Protein AF-A0A7Y4MP90-F1 (afdb_monomer_lite)

Organism: Myxococcus xanthus (NCBI:txid34)

pLDDT: mean 92.26, std 8.95, range [43.69, 98.56]

Structure (mmCIF, N/CA/C/O backbone):
data_AF-A0A7Y4MP90-F1
#
_entry.id   AF-A0A7Y4MP90-F1
#
loop_
_atom_site.group_PDB
_atom_site.id
_atom_site.type_symbol
_atom_site.label_atom_id
_atom_site.label_alt_id
_atom_site.label_comp_id
_atom_site.label_asym_id
_atom_site.label_entity_id
_atom_site.label_seq_id
_atom_site.pdbx_PDB_ins_code
_atom_site.Cartn_x
_atom_site.Cartn_y
_atom_site.Cartn_z
_atom_site.occupancy
_atom_site.B_iso_or_equiv
_atom_site.auth_seq_id
_atom_site.auth_comp_id
_atom_site.auth_asym_id
_atom_site.auth_atom_id
_atom_site.pdbx_PDB_model_num
ATOM 1 N N . MET A 1 1 ? -80.028 -2.994 123.757 1.00 50.03 1 MET A N 1
ATOM 2 C CA . MET A 1 1 ? -79.458 -3.407 122.455 1.00 50.03 1 MET A CA 1
ATOM 3 C C . MET A 1 1 ? -78.868 -4.794 122.628 1.00 50.03 1 MET A C 1
ATOM 5 O O . MET A 1 1 ? -78.178 -4.996 123.620 1.00 50.03 1 MET A O 1
ATOM 9 N N . SER A 1 2 ? -79.226 -5.764 121.780 1.00 57.69 2 SER A N 1
ATOM 10 C CA . SER A 1 2 ? -78.778 -7.148 121.974 1.00 57.69 2 SER A CA 1
ATOM 11 C C . SER A 1 2 ? -77.271 -7.269 121.685 1.00 57.69 2 SER A C 1
ATOM 13 O O . SER A 1 2 ? -76.811 -6.740 120.673 1.00 57.69 2 SER A O 1
ATOM 15 N N . PRO A 1 3 ? -76.495 -7.957 122.544 1.00 72.94 3 PRO A N 1
ATOM 16 C CA . PRO A 1 3 ? -75.045 -8.094 122.380 1.00 72.94 3 PRO A CA 1
ATOM 17 C C . PRO A 1 3 ? -74.636 -8.676 121.014 1.00 72.94 3 PRO A C 1
ATOM 19 O O . PRO A 1 3 ? -73.605 -8.301 120.464 1.00 72.94 3 PRO A O 1
ATOM 22 N N . ALA A 1 4 ? -75.480 -9.538 120.434 1.00 75.31 4 ALA A N 1
ATOM 23 C CA . ALA A 1 4 ? -75.268 -10.133 119.116 1.00 75.31 4 ALA A CA 1
ATOM 24 C C . ALA A 1 4 ? -75.303 -9.107 117.968 1.00 75.31 4 ALA A C 1
ATOM 26 O O . ALA A 1 4 ? -74.528 -9.222 117.023 1.00 75.31 4 ALA A O 1
ATOM 27 N N . LEU A 1 5 ? -76.167 -8.088 118.053 1.00 79.19 5 LEU A N 1
ATOM 28 C CA . LEU A 1 5 ? -76.294 -7.073 117.003 1.00 79.19 5 LEU A CA 1
ATOM 29 C C . LEU A 1 5 ? -75.078 -6.141 116.988 1.00 79.19 5 LEU A C 1
ATOM 31 O O . LEU A 1 5 ? -74.585 -5.777 115.924 1.00 79.19 5 LEU A O 1
ATOM 35 N N . THR A 1 6 ? -74.577 -5.786 118.173 1.00 81.62 6 THR A N 1
ATOM 36 C CA . THR A 1 6 ? -73.382 -4.952 118.331 1.00 81.62 6 THR A CA 1
ATOM 37 C C . THR A 1 6 ? -72.132 -5.684 117.846 1.00 81.62 6 THR A C 1
ATOM 39 O O . THR A 1 6 ? -71.312 -5.077 117.165 1.00 81.62 6 THR A O 1
ATOM 42 N N . ASN A 1 7 ? -72.010 -6.989 118.130 1.00 82.56 7 ASN A N 1
ATOM 43 C CA . ASN A 1 7 ? -70.890 -7.802 117.652 1.00 82.56 7 ASN A CA 1
ATOM 44 C C . ASN A 1 7 ? -70.920 -7.974 116.124 1.00 82.56 7 ASN A C 1
ATOM 46 O O . ASN A 1 7 ? -69.897 -7.813 115.470 1.00 82.56 7 ASN A O 1
ATOM 50 N N . PHE A 1 8 ? -72.104 -8.192 115.541 1.00 84.88 8 PHE A N 1
ATOM 51 C CA . PHE A 1 8 ? -72.273 -8.291 114.089 1.00 84.88 8 PHE A CA 1
ATOM 52 C C . PHE A 1 8 ? -71.972 -6.968 113.365 1.00 84.88 8 PHE A C 1
ATOM 54 O O . PHE A 1 8 ? -71.275 -6.959 112.355 1.00 84.88 8 PHE A O 1
ATOM 61 N N . LEU A 1 9 ? -72.451 -5.831 113.891 1.00 85.06 9 LEU A N 1
ATOM 62 C CA . LEU A 1 9 ? -72.118 -4.499 113.363 1.00 85.06 9 LEU A CA 1
ATOM 63 C C . LEU A 1 9 ? -70.616 -4.207 113.460 1.00 85.06 9 LEU A C 1
ATOM 65 O O . LEU A 1 9 ? -70.052 -3.614 112.542 1.00 85.06 9 LEU A O 1
ATOM 69 N N . PHE A 1 10 ? -69.966 -4.644 114.542 1.00 86.50 10 PHE A N 1
ATOM 70 C CA . PHE A 1 10 ? -68.523 -4.505 114.720 1.00 86.50 10 PHE A CA 1
ATOM 71 C C . PHE A 1 10 ? -67.736 -5.392 113.742 1.00 86.50 10 PHE A C 1
ATOM 73 O O . PHE A 1 10 ? -66.814 -4.902 113.097 1.00 86.50 10 PHE A O 1
ATOM 80 N N . GLU A 1 11 ? -68.127 -6.655 113.548 1.00 86.44 11 GLU A N 1
ATOM 81 C CA . GLU A 1 11 ? -67.532 -7.565 112.555 1.00 86.44 11 GLU A CA 1
ATOM 82 C C . GLU A 1 11 ? -67.739 -7.072 111.116 1.00 86.44 11 GLU A C 1
ATOM 84 O O . GLU A 1 11 ? -66.799 -7.100 110.323 1.00 86.44 11 GLU A O 1
ATOM 89 N N . ALA A 1 12 ? -68.922 -6.546 110.781 1.00 87.88 12 ALA A N 1
ATOM 90 C CA . ALA A 1 12 ? -69.209 -5.972 109.467 1.00 87.88 12 ALA A CA 1
ATOM 91 C C . ALA A 1 12 ? -68.394 -4.696 109.202 1.00 87.88 12 ALA A C 1
ATOM 93 O O . ALA A 1 12 ? -67.848 -4.527 108.110 1.00 87.88 12 ALA A O 1
ATOM 94 N N . ALA A 1 13 ? -68.266 -3.815 110.200 1.00 87.94 13 ALA A N 1
ATOM 95 C CA . ALA A 1 13 ? -67.407 -2.637 110.113 1.00 87.94 13 ALA A CA 1
ATOM 96 C C . ALA A 1 13 ? -65.928 -3.032 109.969 1.00 87.94 13 ALA A C 1
ATOM 98 O O . ALA A 1 13 ? -65.225 -2.472 109.130 1.00 87.94 13 ALA A O 1
ATOM 99 N N . ASN A 1 14 ? -65.465 -4.032 110.723 1.00 88.00 14 ASN A N 1
ATOM 100 C CA . ASN A 1 14 ? -64.095 -4.533 110.643 1.00 88.00 14 ASN A CA 1
ATOM 101 C C . ASN A 1 14 ? -63.814 -5.195 109.282 1.00 88.00 14 ASN A C 1
ATOM 103 O O . ASN A 1 14 ? -62.768 -4.962 108.683 1.00 88.00 14 ASN A O 1
ATOM 107 N N . PHE A 1 15 ? -64.779 -5.940 108.735 1.00 91.94 15 PHE A N 1
ATOM 108 C CA . PHE A 1 15 ? -64.708 -6.489 107.382 1.00 91.94 15 PHE A CA 1
ATOM 109 C C . PHE A 1 15 ? -64.691 -5.392 106.312 1.00 91.94 15 PHE A C 1
ATOM 111 O O . PHE A 1 15 ? -63.916 -5.486 105.367 1.00 91.94 15 PHE A O 1
ATOM 118 N N . LEU A 1 16 ? -65.484 -4.326 106.462 1.00 90.56 16 LEU A N 1
ATOM 119 C CA . LEU A 1 16 ? -65.467 -3.168 105.560 1.00 90.56 16 LEU A CA 1
ATOM 120 C C . LEU A 1 16 ? -64.125 -2.435 105.590 1.00 90.56 16 LEU A C 1
ATOM 122 O O . LEU A 1 16 ? -63.599 -2.089 104.534 1.00 90.56 16 LEU A O 1
ATOM 126 N N . VAL A 1 17 ? -63.549 -2.230 106.777 1.00 89.44 17 VAL A N 1
ATOM 127 C CA . VAL A 1 17 ? -62.208 -1.649 106.928 1.00 89.44 17 VAL A CA 1
ATOM 128 C C . VAL A 1 17 ? -61.164 -2.566 106.295 1.00 89.44 17 VAL A C 1
ATOM 130 O O . VAL A 1 17 ? -60.344 -2.092 105.512 1.00 89.44 17 VAL A O 1
ATOM 133 N N . LEU A 1 18 ? -61.227 -3.876 106.551 1.00 89.62 18 LEU A N 1
ATOM 134 C CA . LEU A 1 18 ? -60.330 -4.856 105.943 1.00 89.62 18 LEU A CA 1
ATOM 135 C C . LEU A 1 18 ? -60.463 -4.858 104.415 1.00 89.62 18 LEU A C 1
ATOM 137 O O . LEU A 1 18 ? -59.454 -4.799 103.730 1.00 89.62 18 LEU A O 1
ATOM 141 N N . ALA A 1 19 ? -61.680 -4.859 103.869 1.00 87.88 19 ALA A N 1
ATOM 142 C CA . ALA A 1 19 ? -61.945 -4.828 102.433 1.00 87.88 19 ALA A CA 1
ATOM 143 C C . ALA A 1 19 ? -61.501 -3.508 101.786 1.00 87.88 19 ALA A C 1
ATOM 145 O O . ALA A 1 19 ? -60.977 -3.522 100.675 1.00 87.88 19 ALA A O 1
ATOM 146 N N . ALA A 1 20 ? -61.651 -2.376 102.476 1.00 88.50 20 ALA A N 1
ATOM 147 C CA . ALA A 1 20 ? -61.155 -1.083 102.015 1.00 88.50 20 ALA A CA 1
ATOM 148 C C . ALA A 1 20 ? -59.619 -1.039 102.005 1.00 88.50 20 ALA A C 1
ATOM 150 O O . ALA A 1 20 ? -59.028 -0.602 101.017 1.00 88.50 20 ALA A O 1
ATOM 151 N N . VAL A 1 21 ? -58.969 -1.546 103.060 1.00 90.25 21 VAL A N 1
ATOM 152 C CA . VAL A 1 21 ? -57.505 -1.675 103.136 1.00 90.25 21 VAL A CA 1
ATOM 153 C C . VAL A 1 21 ? -57.001 -2.648 102.074 1.00 90.25 21 VAL A C 1
ATOM 155 O O . VAL A 1 21 ? -56.053 -2.323 101.372 1.00 90.25 21 VAL A O 1
ATOM 158 N N . LEU A 1 22 ? -57.654 -3.796 101.890 1.00 87.94 22 LEU A N 1
ATOM 159 C CA . LEU A 1 22 ? -57.292 -4.805 100.895 1.00 87.94 22 LEU A CA 1
ATOM 160 C C . LEU A 1 22 ? -57.504 -4.277 99.471 1.00 87.94 22 LEU A C 1
ATOM 162 O O . LEU A 1 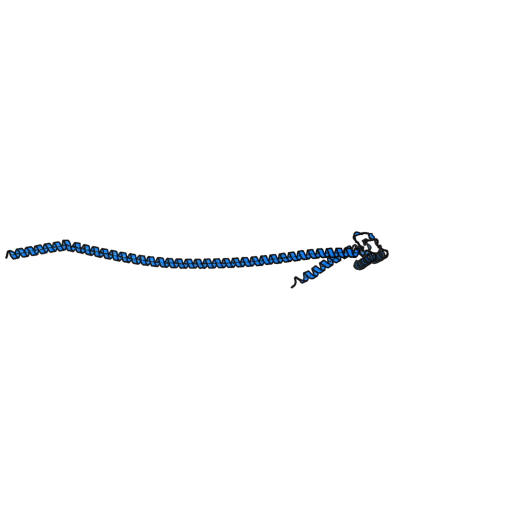22 ? -56.633 -4.420 98.619 1.00 87.94 22 LEU A O 1
ATOM 166 N N . GLY A 1 23 ? -58.619 -3.591 99.218 1.00 86.81 23 GLY A N 1
ATOM 167 C CA . GLY A 1 23 ? -58.883 -2.907 97.958 1.00 86.81 23 GLY A CA 1
ATOM 168 C C . GLY A 1 23 ? -57.829 -1.839 97.670 1.00 86.81 23 GLY A C 1
ATOM 169 O O . GLY A 1 23 ? -57.270 -1.793 96.581 1.00 86.81 23 GLY A O 1
ATOM 170 N N . TRP A 1 24 ? -57.465 -1.016 98.648 1.00 90.88 24 TRP A N 1
ATOM 171 C CA . TRP A 1 24 ? -56.447 0.013 98.447 1.00 90.88 24 TRP A CA 1
ATOM 172 C C . TRP A 1 24 ? -55.029 -0.565 98.283 1.00 90.88 24 TRP A C 1
ATOM 174 O O . TRP A 1 24 ? -54.286 -0.113 97.407 1.00 90.88 24 TRP A O 1
ATOM 184 N N . LEU A 1 25 ? -54.677 -1.583 99.075 1.00 91.56 25 LEU A N 1
ATOM 185 C CA . LEU A 1 25 ? -53.347 -2.193 99.130 1.00 91.56 25 LEU A CA 1
ATOM 186 C C . LEU A 1 25 ? -53.084 -3.186 97.992 1.00 91.56 25 LEU A C 1
ATOM 188 O O . LEU A 1 25 ? -51.942 -3.286 97.571 1.00 91.56 25 LEU A O 1
ATOM 192 N N . LEU A 1 26 ? -54.090 -3.904 97.477 1.00 91.31 26 LEU A N 1
ATOM 193 C CA . LEU A 1 26 ? -53.919 -4.888 96.392 1.00 91.31 26 LEU A CA 1
ATOM 194 C C . LEU A 1 26 ? -54.466 -4.402 95.051 1.00 91.31 26 LEU A C 1
ATOM 196 O O . LEU A 1 26 ? -53.777 -4.521 94.041 1.00 91.31 26 LEU A O 1
ATOM 200 N N . PHE A 1 27 ? -55.665 -3.814 95.007 1.00 93.12 27 PHE A N 1
ATOM 201 C CA . PHE A 1 27 ? -56.289 -3.460 93.725 1.00 93.12 27 PHE A CA 1
ATOM 202 C C . PHE A 1 27 ? -55.501 -2.372 92.991 1.00 93.12 27 PHE A C 1
ATOM 204 O O . PHE A 1 27 ? -55.278 -2.461 91.785 1.00 93.12 27 PHE A O 1
ATOM 211 N N . LYS A 1 28 ? -55.037 -1.349 93.719 1.00 90.56 28 LYS A N 1
ATOM 212 C CA . LYS A 1 28 ? -54.284 -0.233 93.134 1.00 90.56 28 LYS A CA 1
ATOM 213 C C . LYS A 1 28 ? -52.929 -0.671 92.548 1.00 90.56 28 LYS A C 1
ATOM 215 O O . LYS A 1 28 ? -52.665 -0.295 91.406 1.00 90.56 28 LYS A O 1
ATOM 220 N N . PRO A 1 29 ? -52.070 -1.441 93.249 1.00 92.81 29 PRO A N 1
ATOM 221 C CA . PRO A 1 29 ? -50.831 -1.936 92.651 1.00 92.81 29 PRO A CA 1
ATOM 222 C C . PRO A 1 29 ? -51.050 -2.991 91.563 1.00 92.81 29 PRO A C 1
ATOM 224 O O . PRO A 1 29 ? -50.356 -2.917 90.555 1.00 92.81 29 PRO A O 1
ATOM 227 N N . VAL A 1 30 ? -52.023 -3.905 91.689 1.00 94.62 30 VAL A N 1
ATOM 228 C CA . VAL A 1 30 ? -52.314 -4.891 90.626 1.00 94.62 30 VAL A CA 1
ATOM 229 C C . VAL A 1 30 ? -52.780 -4.198 89.348 1.00 94.62 30 VAL A C 1
ATOM 231 O O . VAL A 1 30 ? -52.275 -4.492 88.269 1.00 94.62 30 VAL A O 1
ATOM 234 N N . ARG A 1 31 ? -53.690 -3.223 89.457 1.00 94.00 31 ARG A N 1
ATOM 235 C CA . ARG A 1 31 ? -54.147 -2.449 88.300 1.00 94.00 31 ARG A CA 1
ATOM 236 C C . ARG A 1 31 ? -53.010 -1.648 87.668 1.00 94.00 31 ARG A C 1
ATOM 238 O O . ARG A 1 31 ? -52.860 -1.688 86.459 1.00 94.00 31 ARG A O 1
ATOM 245 N N . ARG A 1 32 ? -52.154 -1.007 88.475 1.00 94.50 32 ARG A N 1
ATOM 246 C CA . ARG A 1 32 ? -50.948 -0.326 87.967 1.00 94.50 32 ARG A CA 1
ATOM 247 C C . ARG A 1 32 ? -49.986 -1.278 87.257 1.00 94.50 32 ARG A C 1
ATOM 249 O O . ARG A 1 32 ? -49.395 -0.873 86.267 1.00 94.50 32 ARG A O 1
ATOM 256 N N . ALA A 1 33 ? -49.822 -2.507 87.748 1.00 95.12 33 ALA A N 1
ATOM 257 C CA . ALA A 1 33 ? -48.984 -3.512 87.100 1.00 95.12 33 ALA A CA 1
ATOM 258 C C . ALA A 1 33 ? -49.577 -3.965 85.755 1.00 95.12 33 ALA A C 1
ATOM 260 O O . ALA A 1 33 ? -48.844 -4.055 84.777 1.00 95.12 33 ALA A O 1
ATOM 261 N N . LEU A 1 34 ? -50.896 -4.180 85.681 1.00 95.25 34 LEU A N 1
ATOM 262 C CA . LEU A 1 34 ? -51.589 -4.502 84.427 1.00 95.25 34 LEU A CA 1
ATOM 263 C C . LEU A 1 34 ? -51.534 -3.348 83.419 1.00 95.25 34 LEU A C 1
ATOM 265 O O . LEU A 1 34 ? -51.233 -3.587 82.255 1.00 95.25 34 LEU A O 1
ATOM 269 N N . ASP A 1 35 ? -51.778 -2.112 83.864 1.00 96.44 35 ASP A N 1
ATOM 270 C CA . ASP A 1 35 ? -51.686 -0.915 83.021 1.00 96.44 35 ASP A CA 1
ATOM 271 C C . ASP A 1 35 ? -50.246 -0.729 82.505 1.00 96.44 35 ASP A C 1
ATOM 273 O O . ASP A 1 35 ? -50.039 -0.420 81.332 1.00 96.44 35 ASP A O 1
ATOM 277 N N . ALA A 1 36 ? -49.241 -0.964 83.359 1.00 96.62 36 ALA A N 1
ATOM 278 C CA . ALA A 1 36 ? -47.834 -0.920 82.968 1.00 96.62 36 ALA A CA 1
ATOM 279 C C . ALA A 1 36 ? -47.491 -2.001 81.935 1.00 96.62 36 ALA A C 1
ATOM 281 O O . ALA A 1 36 ? -46.799 -1.709 80.964 1.00 96.62 36 ALA A O 1
ATOM 282 N N . GLU A 1 37 ? -47.994 -3.224 82.099 1.00 95.81 37 GLU A N 1
ATOM 283 C CA . GLU A 1 37 ? -47.732 -4.307 81.149 1.00 95.81 37 GLU A CA 1
ATOM 284 C C . GLU A 1 37 ? -48.465 -4.097 79.815 1.00 95.81 37 GLU A C 1
ATOM 286 O O . GLU A 1 37 ? -47.883 -4.299 78.751 1.00 95.81 37 GLU A O 1
ATOM 291 N N . GLN A 1 38 ? -49.704 -3.589 79.836 1.00 96.62 38 GLN A N 1
ATOM 292 C CA . GLN A 1 38 ? -50.408 -3.171 78.618 1.00 96.62 38 GLN A CA 1
ATOM 293 C C . GLN A 1 38 ? -49.662 -2.051 77.890 1.00 96.62 38 GLN A C 1
ATOM 295 O O . GLN A 1 38 ? -49.527 -2.105 76.668 1.00 96.62 38 GLN A O 1
ATOM 300 N N . ALA A 1 39 ? -49.145 -1.062 78.625 1.00 96.94 39 ALA A N 1
ATOM 301 C CA . ALA A 1 39 ? -48.338 0.006 78.048 1.00 96.94 39 ALA A CA 1
ATOM 302 C C . ALA A 1 39 ? -47.036 -0.533 77.435 1.00 96.94 39 ALA A C 1
ATOM 304 O O . ALA A 1 39 ? -46.675 -0.118 76.335 1.00 96.94 39 ALA A O 1
ATOM 305 N N . ARG A 1 40 ? -46.364 -1.493 78.088 1.00 97.12 40 ARG A N 1
ATOM 306 C CA . ARG A 1 40 ? -45.170 -2.157 77.539 1.00 97.12 40 ARG A CA 1
ATOM 307 C C . ARG A 1 40 ? -45.482 -2.912 76.252 1.00 97.12 40 ARG A C 1
ATOM 309 O O . ARG A 1 40 ? -44.801 -2.694 75.259 1.00 97.12 40 ARG A O 1
ATOM 316 N N . HIS A 1 41 ? -46.544 -3.713 76.221 1.00 95.88 41 HIS A N 1
ATOM 317 C CA . HIS A 1 41 ? -46.947 -4.413 74.999 1.00 95.88 41 HIS A CA 1
ATOM 318 C C . HIS A 1 41 ? -47.364 -3.464 73.876 1.00 95.88 41 HIS A C 1
ATOM 320 O O . HIS A 1 41 ? -47.044 -3.715 72.713 1.00 95.88 41 HIS A O 1
ATOM 326 N N . ALA A 1 42 ? -48.052 -2.364 74.195 1.00 96.88 42 ALA A N 1
ATOM 327 C CA . ALA A 1 42 ? -48.386 -1.342 73.211 1.00 96.88 42 ALA A CA 1
ATOM 328 C C . ALA A 1 42 ? -47.114 -0.723 72.609 1.00 96.88 42 ALA A C 1
ATOM 330 O O . ALA A 1 42 ? -46.989 -0.682 71.386 1.00 96.88 42 ALA A O 1
ATOM 331 N N . GLN A 1 43 ? -46.144 -0.348 73.450 1.00 97.62 43 GLN A N 1
ATOM 332 C CA . GLN A 1 43 ? -44.851 0.192 73.014 1.00 97.62 43 GLN A CA 1
ATOM 333 C C . GLN A 1 43 ? -44.043 -0.812 72.186 1.00 97.62 43 GLN A C 1
ATOM 335 O O . GLN A 1 43 ? -43.506 -0.453 71.145 1.00 97.62 43 GLN A O 1
ATOM 340 N N . GLU A 1 44 ? -43.980 -2.078 72.601 1.00 97.12 44 GLU A N 1
ATOM 341 C CA . GLU A 1 44 ? -43.307 -3.142 71.845 1.00 97.12 44 GLU A CA 1
ATOM 342 C C . GLU A 1 44 ? -43.958 -3.353 70.474 1.00 97.12 44 GLU A C 1
ATOM 344 O O . GLU A 1 44 ? -43.265 -3.510 69.467 1.00 97.12 44 GLU A O 1
ATOM 349 N N . THR A 1 45 ? -45.292 -3.320 70.414 1.00 97.50 45 THR A N 1
ATOM 350 C CA . THR A 1 45 ? -46.038 -3.481 69.160 1.00 97.50 45 THR A CA 1
ATOM 351 C C . THR A 1 45 ? -45.816 -2.293 68.227 1.00 97.50 45 THR A C 1
ATOM 353 O O . THR A 1 45 ? -45.656 -2.482 67.021 1.00 97.50 45 THR A O 1
ATOM 356 N N . GLU A 1 46 ? -45.792 -1.075 68.765 1.00 97.75 46 GLU A N 1
ATOM 357 C CA . GLU A 1 46 ? -45.525 0.151 68.012 1.00 97.75 46 GLU A CA 1
ATOM 358 C C . GLU A 1 46 ? -44.079 0.193 67.501 1.00 97.75 46 GLU A C 1
ATOM 360 O O . GLU A 1 46 ? -43.859 0.410 66.310 1.00 97.75 46 GLU A O 1
ATOM 365 N N . ALA A 1 47 ? -43.101 -0.149 68.343 1.00 97.75 47 ALA A N 1
ATOM 366 C CA . ALA A 1 47 ? -41.701 -0.273 67.943 1.00 97.75 47 ALA A CA 1
ATOM 367 C C . ALA A 1 47 ? -41.507 -1.341 66.853 1.00 97.75 47 ALA A C 1
ATOM 369 O O . ALA A 1 47 ? -40.798 -1.115 65.874 1.00 97.75 47 ALA A O 1
ATOM 370 N N . ALA A 1 48 ? -42.179 -2.492 66.971 1.00 97.44 48 ALA A N 1
ATOM 371 C CA . ALA A 1 48 ? -42.136 -3.537 65.952 1.00 97.44 48 ALA A CA 1
ATOM 372 C C . ALA A 1 48 ? -42.781 -3.101 64.626 1.00 97.44 48 ALA A C 1
ATOM 374 O O . ALA A 1 48 ? -42.333 -3.534 63.563 1.00 97.44 48 ALA A O 1
ATOM 375 N N . ARG A 1 49 ? -43.827 -2.262 64.663 1.00 97.88 49 ARG A N 1
ATOM 376 C CA . ARG A 1 49 ? -44.428 -1.672 63.455 1.00 97.88 49 ARG A CA 1
ATOM 377 C C . ARG A 1 49 ? -43.477 -0.682 62.795 1.00 97.88 49 ARG A C 1
ATOM 379 O O . ARG A 1 49 ? -43.203 -0.852 61.612 1.00 97.88 49 ARG A O 1
ATOM 386 N N . HIS A 1 50 ? -42.908 0.249 63.558 1.00 97.94 50 HIS A N 1
ATOM 387 C CA . HIS A 1 50 ? -41.918 1.196 63.043 1.00 97.94 50 HIS A CA 1
ATOM 388 C C . HIS A 1 50 ? -40.720 0.488 62.411 1.00 97.94 50 HIS A C 1
ATOM 390 O O . HIS A 1 50 ? -40.358 0.789 61.278 1.00 97.94 50 HIS A O 1
ATOM 396 N N . LEU A 1 51 ? -40.172 -0.531 63.078 1.00 97.94 51 LEU A N 1
ATOM 397 C CA . LEU A 1 51 ? -39.049 -1.297 62.541 1.00 97.94 51 LEU A CA 1
ATOM 398 C C . LEU A 1 51 ? -39.399 -2.005 61.221 1.00 97.94 51 LEU A C 1
ATOM 400 O O . LEU A 1 51 ? -38.557 -2.110 60.330 1.00 97.94 51 LEU A O 1
ATOM 404 N N . ARG A 1 52 ? -40.637 -2.499 61.073 1.00 98.00 52 ARG A N 1
ATOM 405 C CA . ARG A 1 52 ? -41.105 -3.108 59.816 1.00 98.00 52 ARG A CA 1
ATOM 406 C C . ARG A 1 52 ? -41.259 -2.076 58.709 1.00 98.00 52 ARG A C 1
ATOM 408 O O . ARG A 1 52 ? -40.845 -2.352 57.590 1.00 98.00 52 ARG A O 1
ATOM 415 N N . GLU A 1 53 ? -41.822 -0.912 59.012 1.00 98.12 53 GLU A N 1
ATOM 416 C CA . GLU A 1 53 ? -41.972 0.178 58.045 1.00 98.12 53 GLU A CA 1
ATOM 417 C C . GLU A 1 53 ? -40.607 0.680 57.560 1.00 98.12 53 GLU A C 1
ATOM 419 O O . GLU A 1 53 ? -40.384 0.778 56.354 1.00 98.12 53 GLU A O 1
ATOM 424 N N . GLU A 1 54 ? -39.655 0.893 58.471 1.00 97.94 54 GLU A N 1
ATOM 425 C CA . GLU A 1 54 ? -38.275 1.255 58.130 1.00 97.94 54 GLU A CA 1
ATOM 426 C C . GLU A 1 54 ? -37.598 0.176 57.278 1.00 97.94 54 GLU A C 1
ATOM 428 O O . GLU A 1 54 ? -36.993 0.480 56.248 1.00 97.94 54 GLU A O 1
ATOM 433 N N . ALA A 1 55 ? -37.743 -1.100 57.651 1.00 97.81 55 ALA A N 1
ATOM 434 C CA . ALA A 1 55 ? -37.195 -2.209 56.876 1.00 97.81 55 ALA A CA 1
ATOM 435 C C . ALA A 1 55 ? -37.811 -2.297 55.469 1.00 97.81 55 ALA A C 1
ATOM 437 O O . ALA A 1 55 ? -37.105 -2.598 54.505 1.00 97.81 55 ALA A O 1
ATOM 438 N N . GLU A 1 56 ? -39.110 -2.022 55.323 1.00 98.31 56 GLU A N 1
ATOM 439 C CA . GLU A 1 56 ? -39.771 -1.968 54.020 1.00 98.31 56 GLU A CA 1
ATOM 440 C C . GLU A 1 56 ? -39.282 -0.800 53.164 1.00 98.31 56 GLU A C 1
ATOM 442 O O . GLU A 1 56 ? -39.063 -0.987 51.965 1.00 98.31 56 GLU A O 1
ATOM 447 N N . VAL A 1 57 ? -39.092 0.384 53.752 1.00 98.44 57 VAL A N 1
ATOM 448 C CA . VAL A 1 57 ? -38.550 1.556 53.050 1.00 98.44 57 VAL A CA 1
ATOM 449 C C . VAL A 1 57 ? -37.133 1.265 52.565 1.00 98.44 57 VAL A C 1
ATOM 451 O O . VAL A 1 57 ? -36.883 1.343 51.362 1.00 98.44 57 VAL A O 1
ATOM 454 N N . LEU A 1 58 ? -36.253 0.790 53.450 1.00 97.94 58 LEU A N 1
ATOM 455 C CA . LEU A 1 58 ? -34.882 0.411 53.097 1.00 97.94 58 LEU A CA 1
ATOM 456 C C . LEU A 1 58 ? -34.847 -0.690 52.028 1.00 97.94 58 LEU A C 1
ATOM 458 O O . LEU A 1 58 ? -34.025 -0.655 51.112 1.00 97.94 58 LEU A O 1
ATOM 462 N N . ALA A 1 59 ? -35.758 -1.666 52.091 1.00 98.19 59 ALA A N 1
ATOM 463 C CA . ALA A 1 59 ? -35.853 -2.709 51.074 1.00 98.19 59 ALA A CA 1
ATOM 464 C C . ALA A 1 59 ? -36.295 -2.160 49.708 1.00 98.19 59 ALA A C 1
ATOM 466 O O . ALA A 1 59 ? -35.822 -2.646 48.677 1.00 98.19 59 ALA A O 1
ATOM 467 N N . ARG A 1 60 ? -37.197 -1.171 49.675 1.00 98.44 60 ARG A N 1
ATOM 468 C CA . ARG A 1 60 ? -37.630 -0.508 48.434 1.00 98.44 60 ARG A CA 1
ATOM 469 C C . ARG A 1 60 ? -36.514 0.356 47.852 1.00 98.44 60 ARG A C 1
ATOM 471 O O . ARG A 1 60 ? -36.252 0.246 46.657 1.00 98.44 60 ARG A O 1
ATOM 478 N N . GLU A 1 61 ? -35.819 1.129 48.680 1.00 98.38 61 GLU A N 1
ATOM 479 C CA . GLU A 1 61 ? -34.668 1.944 48.272 1.00 98.38 61 GLU A CA 1
ATOM 480 C C . GLU A 1 61 ? -33.540 1.069 47.716 1.00 98.38 61 GLU A C 1
ATOM 482 O O . GLU A 1 61 ? -33.110 1.265 46.580 1.00 98.38 61 GLU A O 1
ATOM 487 N N . ALA A 1 62 ? -33.157 0.005 4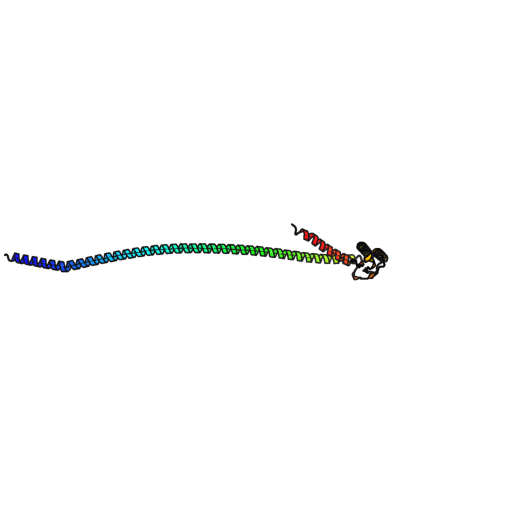8.428 1.00 98.00 62 ALA A N 1
ATOM 488 C CA . ALA A 1 62 ? -32.128 -0.925 47.968 1.00 98.00 62 ALA A CA 1
ATOM 489 C C . ALA A 1 62 ? -32.498 -1.622 46.644 1.00 98.00 62 ALA A C 1
ATOM 491 O O . ALA A 1 62 ? -31.621 -1.936 45.834 1.00 98.00 62 ALA A O 1
ATOM 492 N N . ARG A 1 63 ? -33.789 -1.889 46.394 1.00 98.38 63 ARG A N 1
ATOM 493 C CA . ARG A 1 63 ? -34.258 -2.415 45.098 1.00 98.38 63 ARG A CA 1
ATOM 494 C C . ARG A 1 63 ? -34.141 -1.363 43.997 1.00 98.38 63 ARG A C 1
ATOM 496 O O . ARG A 1 63 ? -33.593 -1.677 42.942 1.00 98.38 63 ARG A O 1
ATOM 503 N N . ALA A 1 64 ? -34.583 -0.134 44.253 1.00 98.38 64 ALA A N 1
ATOM 504 C CA . ALA A 1 64 ? -34.496 0.964 43.294 1.00 98.38 64 ALA A CA 1
ATOM 505 C C . ALA A 1 64 ? -33.039 1.287 42.916 1.00 98.38 64 ALA A C 1
ATOM 507 O O . ALA A 1 64 ? -32.728 1.439 41.733 1.00 98.38 64 ALA A O 1
ATOM 508 N N . GLU A 1 65 ? -32.128 1.308 43.891 1.00 98.19 65 GLU A N 1
ATOM 509 C CA . GLU A 1 65 ? -30.694 1.498 43.659 1.00 98.19 65 GLU A CA 1
ATOM 510 C C . GLU A 1 65 ? -30.089 0.367 42.824 1.00 98.19 65 GLU A C 1
ATOM 512 O O . GLU A 1 65 ? -29.335 0.620 41.883 1.00 98.19 65 GLU A O 1
ATOM 517 N N . ARG A 1 66 ? -30.444 -0.893 43.113 1.00 98.31 66 ARG A N 1
ATOM 518 C CA . ARG A 1 66 ? -29.980 -2.048 42.326 1.00 98.31 66 ARG A CA 1
ATOM 519 C C . ARG A 1 66 ? -30.459 -1.986 40.881 1.00 98.31 66 ARG A C 1
ATOM 521 O O . ARG A 1 66 ? -29.679 -2.279 39.976 1.00 98.31 66 ARG A O 1
ATOM 528 N N . GLU A 1 67 ? -31.709 -1.600 40.653 1.00 98.50 67 GLU A N 1
ATOM 529 C CA . GLU A 1 67 ? -32.253 -1.425 39.304 1.00 98.50 67 GLU A CA 1
ATOM 530 C C . GLU A 1 67 ? -31.578 -0.267 38.564 1.00 98.50 67 GLU A C 1
ATOM 532 O O . GLU A 1 67 ? -31.218 -0.409 37.394 1.00 98.50 67 GLU A O 1
ATOM 537 N N . ALA A 1 68 ? -31.353 0.865 39.239 1.00 98.25 68 ALA A N 1
ATOM 538 C CA . ALA A 1 68 ? -30.636 2.002 38.672 1.00 98.25 68 ALA A CA 1
ATOM 539 C C . ALA A 1 68 ? -29.194 1.627 38.291 1.00 98.25 68 ALA A C 1
ATOM 541 O O . ALA A 1 68 ? -28.788 1.842 37.147 1.00 98.25 68 ALA A O 1
ATOM 542 N N . ALA A 1 69 ? -28.463 0.973 39.197 1.00 98.00 69 ALA A N 1
ATOM 543 C CA . ALA A 1 69 ? -27.115 0.476 38.941 1.00 98.00 69 ALA A CA 1
ATOM 544 C C . ALA A 1 69 ? -27.088 -0.578 37.820 1.00 98.00 69 ALA A C 1
ATOM 546 O O . ALA A 1 69 ? -26.151 -0.613 37.020 1.00 98.00 69 ALA A O 1
ATOM 547 N N . GLY A 1 70 ? -28.116 -1.428 37.728 1.00 98.12 70 GLY A N 1
ATOM 548 C CA . GLY A 1 70 ? -28.291 -2.383 36.634 1.00 98.12 70 GLY A CA 1
ATOM 549 C C . GLY A 1 70 ? -28.418 -1.686 35.278 1.00 98.12 70 GLY A C 1
ATOM 550 O O . GLY A 1 70 ? -27.653 -1.986 34.360 1.00 98.12 70 GLY A O 1
ATOM 551 N N . ARG A 1 71 ? -29.314 -0.695 35.175 1.00 98.50 71 ARG A N 1
ATOM 552 C CA . ARG A 1 71 ? -29.510 0.104 33.952 1.00 98.50 71 ARG A CA 1
ATOM 553 C C . ARG A 1 71 ? -28.246 0.853 33.539 1.00 98.50 71 ARG A C 1
ATOM 555 O O . ARG A 1 71 ? -27.900 0.855 32.360 1.00 98.50 71 ARG A O 1
ATOM 562 N N . GLU A 1 72 ? -27.535 1.448 34.491 1.00 98.38 72 GLU A N 1
ATOM 563 C CA . GLU A 1 72 ? -26.287 2.160 34.209 1.00 98.38 72 GLU A CA 1
ATOM 564 C C . GLU A 1 72 ? -25.192 1.213 33.698 1.00 98.38 72 GLU A C 1
ATOM 566 O O . GLU A 1 72 ? -24.524 1.506 32.705 1.00 98.38 72 GLU A O 1
ATOM 571 N N . ARG A 1 73 ? -25.035 0.038 34.322 1.00 98.31 73 ARG A N 1
ATOM 572 C CA . ARG A 1 73 ? -24.084 -0.986 33.860 1.00 98.31 73 ARG A CA 1
ATOM 573 C C . ARG A 1 73 ? -24.409 -1.466 32.452 1.00 98.31 73 ARG A C 1
ATOM 575 O O . ARG A 1 73 ? -23.497 -1.626 31.642 1.00 98.31 73 ARG A O 1
ATOM 582 N N . GLU A 1 74 ? -25.685 -1.685 32.143 1.00 98.44 74 GLU A N 1
ATOM 583 C CA . GLU A 1 74 ? -26.109 -2.055 30.794 1.00 98.44 74 GLU A CA 1
ATOM 584 C C . GLU A 1 74 ? -25.835 -0.949 29.775 1.00 98.44 74 GLU A C 1
ATOM 586 O O . GLU A 1 74 ? -25.338 -1.246 28.687 1.00 98.44 74 GLU A O 1
ATOM 591 N N . ALA A 1 75 ? -26.108 0.312 30.121 1.00 98.56 75 ALA A N 1
ATOM 592 C CA . ALA A 1 75 ? -25.826 1.456 29.260 1.00 98.56 75 ALA A CA 1
ATOM 593 C C . ALA A 1 75 ? -24.325 1.564 28.955 1.00 98.56 75 ALA A C 1
ATOM 595 O O . ALA A 1 75 ? -23.940 1.547 27.786 1.00 98.56 75 ALA A O 1
ATOM 596 N N . ARG A 1 76 ? -23.474 1.532 29.990 1.00 98.31 76 ARG A N 1
ATOM 597 C CA . ARG A 1 76 ? -22.009 1.534 29.833 1.00 98.31 76 ARG A CA 1
ATOM 598 C C . ARG A 1 76 ? -21.525 0.343 29.008 1.00 98.31 76 ARG A C 1
ATOM 600 O O . ARG A 1 76 ? -20.651 0.485 28.160 1.00 98.31 76 ARG A O 1
ATOM 607 N N . ARG A 1 77 ? -22.102 -0.846 29.211 1.00 98.50 77 ARG A N 1
ATOM 608 C CA . ARG A 1 77 ? -21.761 -2.036 28.416 1.00 98.50 77 ARG A CA 1
ATOM 609 C C . ARG A 1 77 ? -22.105 -1.851 26.939 1.00 98.50 77 ARG A C 1
ATOM 611 O O . ARG A 1 77 ? -21.308 -2.239 26.090 1.00 98.50 77 ARG A O 1
ATOM 618 N N . ARG A 1 78 ? -23.270 -1.280 26.621 1.00 98.56 78 ARG A N 1
ATOM 619 C CA . ARG A 1 78 ? -23.669 -0.996 25.232 1.00 98.56 78 ARG A CA 1
ATOM 620 C C . ARG A 1 78 ? -22.749 0.035 24.588 1.00 98.56 78 ARG A C 1
ATOM 622 O O . ARG A 1 78 ? -22.345 -0.172 23.450 1.00 98.56 78 ARG A O 1
ATOM 629 N N . GLU A 1 79 ? -22.385 1.082 25.319 1.00 98.56 79 GLU A N 1
ATOM 630 C CA . GLU A 1 79 ? -21.453 2.110 24.854 1.00 98.56 79 GLU A CA 1
ATOM 631 C C . GLU A 1 79 ? -20.060 1.532 24.572 1.00 98.56 79 GLU A C 1
ATOM 633 O O . GLU A 1 79 ? -19.541 1.700 23.471 1.00 98.56 79 GLU A O 1
ATOM 638 N N . MET A 1 80 ? -19.504 0.746 25.500 1.00 98.31 80 MET A N 1
ATOM 639 C CA . MET A 1 80 ? -18.221 0.060 25.294 1.00 98.31 80 MET A CA 1
ATOM 640 C C . MET A 1 80 ? -18.253 -0.867 24.074 1.00 98.31 80 MET A C 1
ATOM 642 O O . MET A 1 80 ? -17.320 -0.873 23.275 1.00 98.31 80 MET A O 1
ATOM 646 N N . LEU A 1 81 ? -19.336 -1.632 23.889 1.00 98.56 81 LEU A N 1
ATOM 647 C CA . LEU A 1 81 ? -19.489 -2.499 22.718 1.00 98.56 81 LEU A CA 1
ATOM 648 C C . LEU A 1 81 ? -19.621 -1.703 21.414 1.00 98.56 81 LEU A C 1
ATOM 650 O O . LEU A 1 81 ? -19.118 -2.145 20.382 1.00 98.56 81 LEU A O 1
ATOM 654 N N . ALA A 1 82 ? -20.292 -0.550 21.439 1.00 98.56 82 ALA A N 1
ATOM 655 C CA . ALA A 1 82 ? -20.395 0.333 20.284 1.00 98.56 82 ALA A CA 1
ATOM 656 C C . ALA A 1 82 ? -19.033 0.952 19.925 1.00 98.56 82 ALA A C 1
ATOM 658 O O . ALA A 1 82 ? -18.657 0.921 18.754 1.00 98.56 82 ALA A O 1
ATOM 659 N N . SER A 1 83 ? -18.262 1.418 20.917 1.00 98.19 83 SER A N 1
ATOM 660 C CA . SER A 1 83 ? -16.894 1.922 20.709 1.00 98.19 83 SER A CA 1
ATOM 661 C C . SER A 1 83 ? -15.989 0.843 20.124 1.00 98.19 83 SER A C 1
ATOM 663 O O . SER A 1 83 ? -15.406 1.043 19.063 1.00 98.19 83 SER A O 1
ATOM 665 N N . ALA A 1 84 ? -15.968 -0.348 20.731 1.00 98.25 84 ALA A N 1
ATOM 666 C CA . ALA A 1 84 ? -15.153 -1.464 20.258 1.00 98.25 84 ALA A CA 1
ATOM 667 C C . ALA A 1 84 ? -15.507 -1.885 18.819 1.00 98.25 84 ALA A C 1
ATOM 669 O O . ALA A 1 84 ? -14.625 -2.227 18.033 1.00 98.25 84 ALA A O 1
ATOM 670 N N . ARG A 1 85 ? -16.794 -1.838 18.438 1.00 98.50 85 ARG A N 1
ATOM 671 C CA . ARG A 1 85 ? -17.219 -2.084 17.050 1.00 98.50 85 ARG A CA 1
ATOM 672 C C . ARG A 1 85 ? -16.711 -1.008 16.096 1.00 98.50 85 ARG A C 1
ATOM 674 O O . ARG A 1 85 ? -16.232 -1.352 15.020 1.00 98.50 85 ARG A O 1
ATOM 681 N N . ASN A 1 86 ? -16.802 0.262 16.477 1.00 98.50 86 ASN A N 1
ATOM 682 C CA . ASN A 1 86 ? -16.304 1.363 15.654 1.00 98.50 86 ASN A CA 1
ATOM 683 C C . ASN A 1 86 ? -14.782 1.289 15.477 1.00 98.50 86 ASN A C 1
ATOM 685 O O . ASN A 1 86 ? -14.297 1.424 14.358 1.00 98.50 86 ASN A O 1
ATOM 689 N N . GLU A 1 87 ? -14.039 1.000 16.544 1.00 98.38 87 GLU A N 1
ATOM 690 C CA . GLU A 1 87 ? -12.588 0.788 16.493 1.00 98.38 87 GLU A CA 1
ATOM 691 C C . GLU A 1 87 ? -12.222 -0.399 15.592 1.00 98.38 87 GLU A C 1
ATOM 693 O O . GLU A 1 87 ? -11.331 -0.286 14.750 1.00 98.38 87 GLU A O 1
ATOM 698 N N . ALA A 1 88 ? -12.952 -1.515 15.691 1.00 98.38 88 ALA A N 1
ATOM 699 C CA . ALA A 1 88 ? -12.743 -2.674 14.826 1.00 98.38 88 ALA A CA 1
ATOM 700 C C . ALA A 1 88 ? -13.002 -2.354 13.342 1.00 98.38 88 ALA A C 1
ATOM 702 O O . ALA A 1 88 ? -12.241 -2.793 12.478 1.00 98.38 88 ALA A O 1
ATOM 703 N N . LEU A 1 89 ? -14.042 -1.570 13.034 1.00 98.56 89 LEU A N 1
ATOM 704 C CA . LEU A 1 89 ? -14.323 -1.114 11.669 1.00 98.56 89 LEU A CA 1
ATOM 705 C C . LEU A 1 89 ? -13.214 -0.196 11.143 1.00 98.56 89 LEU A C 1
ATOM 707 O O . LEU A 1 89 ? -12.729 -0.410 10.033 1.00 98.56 89 LEU A O 1
ATOM 711 N N . GLN A 1 90 ? -12.757 0.765 11.948 1.00 98.50 90 GLN A N 1
ATOM 712 C CA . GLN A 1 90 ? -11.655 1.656 11.572 1.00 98.50 90 GLN A CA 1
ATOM 713 C C . GLN A 1 90 ? -10.354 0.884 11.331 1.00 98.50 90 GLN A C 1
ATOM 715 O O . GLN A 1 90 ? -9.671 1.122 10.334 1.00 98.50 90 GLN A O 1
ATOM 720 N N . ALA A 1 91 ? -10.031 -0.086 12.191 1.00 98.19 91 ALA A N 1
ATOM 721 C CA . ALA A 1 91 ? -8.867 -0.950 12.016 1.00 98.19 91 ALA A CA 1
ATOM 722 C C . ALA A 1 91 ? -8.968 -1.793 10.731 1.00 98.19 91 ALA A C 1
ATOM 724 O O . ALA A 1 91 ? -7.993 -1.911 9.986 1.00 98.19 91 ALA A O 1
ATOM 725 N N . ALA A 1 92 ? -10.152 -2.335 10.427 1.00 98.44 92 ALA A N 1
ATOM 726 C CA . ALA A 1 92 ? -10.389 -3.093 9.201 1.00 98.44 92 ALA A CA 1
ATOM 727 C C . ALA A 1 92 ? -10.264 -2.218 7.941 1.00 98.44 92 ALA A C 1
ATOM 729 O O . ALA A 1 92 ? -9.663 -2.641 6.952 1.00 98.44 92 ALA A O 1
ATOM 730 N N . GLU A 1 93 ? -10.790 -0.992 7.962 1.00 98.56 93 GLU A N 1
ATOM 731 C CA . GLU A 1 93 ? -10.642 -0.037 6.859 1.00 98.56 93 GLU A CA 1
ATOM 732 C C . GLU A 1 93 ? -9.188 0.392 6.657 1.00 98.56 93 GLU A C 1
ATOM 734 O O . GLU A 1 93 ? -8.708 0.418 5.522 1.00 98.56 93 GLU A O 1
ATOM 739 N N . ALA A 1 94 ? -8.465 0.679 7.742 1.00 98.31 94 ALA A N 1
ATOM 740 C CA . ALA A 1 94 ? -7.046 1.008 7.690 1.00 98.31 94 ALA A CA 1
ATOM 741 C C . ALA A 1 94 ? -6.225 -0.149 7.100 1.00 98.31 94 ALA A C 1
ATOM 743 O O . ALA A 1 94 ? -5.399 0.071 6.214 1.00 98.31 94 ALA A O 1
ATOM 744 N N . SER A 1 95 ? -6.509 -1.388 7.515 1.00 98.06 95 SER A N 1
ATOM 745 C CA . SER A 1 95 ? -5.868 -2.588 6.969 1.00 98.06 95 SER A CA 1
ATOM 746 C C . SER A 1 95 ? -6.142 -2.758 5.471 1.00 98.06 95 SER A C 1
ATOM 748 O O . SER A 1 95 ? -5.209 -2.978 4.700 1.00 98.06 95 SER A O 1
ATOM 750 N N . LYS A 1 96 ? -7.391 -2.566 5.023 1.00 98.44 96 LYS A N 1
ATOM 751 C CA . LYS A 1 96 ? -7.737 -2.607 3.592 1.00 98.44 96 LYS A CA 1
ATOM 752 C C . LYS A 1 96 ? -6.992 -1.544 2.787 1.00 98.44 96 LYS A C 1
ATOM 754 O O . LYS A 1 96 ? -6.468 -1.850 1.720 1.00 98.44 96 LYS A O 1
ATOM 759 N N . ARG A 1 97 ? -6.913 -0.306 3.290 1.00 98.50 97 ARG A N 1
ATOM 760 C CA . ARG A 1 97 ? -6.162 0.774 2.626 1.00 98.50 97 ARG A CA 1
ATOM 761 C C . ARG A 1 97 ? -4.675 0.443 2.524 1.00 98.50 97 ARG A C 1
ATOM 763 O O . ARG A 1 97 ? -4.095 0.634 1.461 1.00 98.50 97 ARG A O 1
ATOM 770 N N . ALA A 1 98 ? -4.085 -0.098 3.590 1.00 98.19 98 ALA A N 1
ATOM 771 C CA . ALA A 1 98 ? -2.693 -0.536 3.585 1.00 98.19 98 ALA A CA 1
ATOM 772 C C . ALA A 1 98 ? -2.448 -1.660 2.563 1.00 98.19 98 ALA A C 1
ATOM 774 O O . ALA A 1 98 ? -1.492 -1.582 1.802 1.00 98.19 98 ALA A O 1
ATOM 775 N N . GLN A 1 99 ? -3.341 -2.653 2.475 1.00 98.38 99 GLN A N 1
ATOM 776 C CA . GLN A 1 99 ? -3.242 -3.731 1.482 1.00 98.38 99 GLN A CA 1
ATOM 777 C C . GLN A 1 99 ? -3.331 -3.222 0.039 1.00 98.38 99 GLN A C 1
ATOM 779 O O . GLN A 1 99 ? -2.569 -3.666 -0.815 1.00 98.38 99 GLN A O 1
ATOM 784 N N . VAL A 1 100 ? -4.246 -2.288 -0.247 1.00 98.44 100 VAL A N 1
ATOM 785 C CA . VAL A 1 100 ? -4.364 -1.689 -1.587 1.00 98.44 100 VAL A CA 1
ATOM 786 C C . VAL A 1 100 ? -3.105 -0.898 -1.939 1.00 98.44 100 VAL A C 1
ATOM 788 O O . VAL A 1 100 ? -2.590 -1.048 -3.044 1.00 98.44 100 VAL A O 1
ATOM 791 N N . ALA A 1 101 ? -2.584 -0.102 -1.003 1.00 98.12 101 ALA A N 1
ATOM 792 C CA . ALA A 1 101 ? -1.356 0.659 -1.212 1.00 98.12 101 ALA A CA 1
ATOM 793 C C . ALA A 1 101 ? -0.146 -0.258 -1.450 1.00 98.12 101 ALA A C 1
ATOM 795 O O . ALA A 1 101 ? 0.660 0.011 -2.336 1.00 98.12 101 ALA A O 1
ATOM 796 N N . GLU A 1 102 ? -0.039 -1.353 -0.699 1.00 98.19 102 GLU A N 1
ATOM 797 C CA . GLU A 1 102 ? 1.030 -2.338 -0.869 1.00 98.19 102 GLU A CA 1
ATOM 798 C C . GLU A 1 102 ? 0.940 -3.039 -2.226 1.00 98.19 102 GLU A C 1
ATOM 800 O O . GLU A 1 102 ? 1.931 -3.149 -2.944 1.00 98.19 102 GLU A O 1
ATOM 805 N N . ARG A 1 103 ? -0.269 -3.432 -2.639 1.00 98.38 103 ARG A N 1
ATOM 806 C CA . ARG A 1 103 ? -0.491 -4.027 -3.958 1.00 98.38 103 ARG A CA 1
ATOM 807 C C . ARG A 1 103 ? -0.095 -3.075 -5.087 1.00 98.38 103 ARG A C 1
ATOM 809 O O . ARG A 1 103 ? 0.569 -3.503 -6.022 1.00 98.38 103 ARG A O 1
ATOM 816 N N . GLN A 1 104 ? -0.459 -1.797 -4.989 1.00 98.00 104 GLN A N 1
ATOM 817 C CA . GLN A 1 104 ? -0.069 -0.786 -5.978 1.00 98.00 104 GLN A CA 1
ATOM 818 C C . GLN A 1 104 ? 1.451 -0.589 -6.036 1.00 98.00 104 GLN A C 1
ATOM 820 O O . GLN A 1 104 ? 2.002 -0.404 -7.119 1.00 98.00 104 GLN A O 1
ATOM 825 N N . ARG A 1 105 ? 2.141 -0.655 -4.889 1.00 98.25 105 ARG A N 1
ATOM 826 C CA . ARG A 1 105 ? 3.611 -0.619 -4.843 1.00 98.25 105 ARG A CA 1
ATOM 827 C C . ARG A 1 105 ? 4.218 -1.825 -5.548 1.00 98.25 105 ARG A C 1
ATOM 829 O O . ARG A 1 105 ? 5.050 -1.631 -6.424 1.00 98.25 105 ARG A O 1
ATOM 836 N N . MET A 1 106 ? 3.746 -3.032 -5.242 1.00 97.31 106 MET A N 1
ATOM 837 C CA . MET A 1 106 ? 4.218 -4.260 -5.890 1.00 97.31 106 MET A CA 1
ATOM 838 C C . MET A 1 106 ? 3.945 -4.269 -7.400 1.00 97.31 106 MET A C 1
ATOM 840 O O . MET A 1 106 ? 4.793 -4.699 -8.175 1.00 97.31 106 MET A O 1
ATOM 844 N N . GLU A 1 107 ? 2.778 -3.786 -7.839 1.00 97.50 107 GLU A N 1
ATOM 845 C CA . GLU A 1 107 ? 2.443 -3.665 -9.265 1.00 97.50 107 GLU A CA 1
ATOM 846 C C . GLU A 1 107 ? 3.385 -2.683 -9.975 1.00 97.50 107 GLU A C 1
ATOM 848 O O . GLU A 1 107 ? 3.872 -2.989 -11.064 1.00 97.50 107 GLU A O 1
ATOM 853 N N . LYS A 1 108 ? 3.706 -1.551 -9.336 1.00 97.56 108 LYS A N 1
ATOM 854 C CA . LYS A 1 108 ? 4.682 -0.592 -9.861 1.00 97.56 108 LYS A CA 1
ATOM 855 C C . LYS A 1 108 ? 6.093 -1.178 -9.919 1.00 97.56 108 LYS A C 1
ATOM 857 O O . LYS A 1 108 ? 6.734 -1.085 -10.955 1.00 97.56 108 LYS A O 1
ATOM 862 N N . GLU A 1 109 ? 6.559 -1.817 -8.850 1.00 97.75 109 GLU A N 1
ATOM 863 C CA . GLU A 1 109 ? 7.880 -2.459 -8.815 1.00 97.75 109 GLU A CA 1
ATOM 864 C C . GLU A 1 109 ? 8.012 -3.547 -9.886 1.00 97.75 109 GLU A C 1
ATOM 866 O O . GLU A 1 109 ? 9.045 -3.656 -10.544 1.00 97.75 109 GLU A O 1
ATOM 871 N N . LEU A 1 110 ? 6.951 -4.331 -10.106 1.00 97.62 110 LEU A N 1
ATOM 872 C CA . LEU A 1 110 ? 6.914 -5.331 -11.168 1.00 97.62 110 LEU A CA 1
ATOM 873 C C . LEU A 1 110 ? 6.988 -4.688 -12.557 1.00 97.62 110 LEU A C 1
ATOM 875 O O . LEU A 1 110 ? 7.644 -5.238 -13.442 1.00 97.62 110 LEU A O 1
ATOM 879 N N . GLN A 1 111 ? 6.316 -3.555 -12.755 1.00 95.62 111 GLN A N 1
ATOM 880 C CA . GLN A 1 111 ? 6.368 -2.814 -14.010 1.00 95.62 111 GLN A CA 1
ATOM 881 C C . GLN A 1 111 ? 7.768 -2.236 -14.254 1.00 95.62 111 GLN A C 1
ATOM 883 O O . GLN A 1 111 ? 8.362 -2.526 -15.289 1.00 95.62 111 GLN A O 1
ATOM 888 N N . ASP A 1 112 ? 8.344 -1.552 -13.262 1.00 95.25 112 ASP A N 1
ATOM 889 C CA . ASP A 1 112 ? 9.703 -1.005 -13.325 1.00 95.25 112 ASP A CA 1
ATOM 890 C C . ASP A 1 112 ? 10.734 -2.117 -13.621 1.00 95.25 112 ASP A C 1
ATOM 892 O O . ASP A 1 112 ? 11.639 -1.952 -14.443 1.00 95.25 112 ASP A O 1
ATOM 896 N N . TRP A 1 113 ? 10.573 -3.294 -13.004 1.00 97.44 113 TRP A N 1
ATOM 897 C CA . TRP A 1 113 ? 11.428 -4.457 -13.257 1.00 97.44 113 TRP A CA 1
ATOM 898 C C . TRP A 1 113 ? 11.275 -5.019 -14.677 1.00 97.44 113 TRP A C 1
ATOM 900 O O . TRP A 1 113 ? 12.271 -5.395 -15.306 1.00 97.44 113 TRP A O 1
ATOM 910 N N . ARG A 1 114 ? 10.046 -5.076 -15.208 1.00 95.25 114 ARG A N 1
ATOM 911 C CA . ARG A 1 114 ? 9.787 -5.502 -16.594 1.00 95.25 114 ARG A CA 1
ATOM 912 C C . ARG A 1 114 ? 10.425 -4.547 -17.591 1.00 95.25 114 ARG A C 1
ATOM 914 O O . ARG A 1 114 ? 11.055 -5.018 -18.535 1.00 95.25 114 ARG A O 1
ATOM 921 N N . ASP A 1 115 ? 10.309 -3.247 -17.356 1.00 91.00 115 ASP A N 1
ATOM 922 C CA . ASP A 1 115 ? 10.859 -2.220 -18.238 1.00 91.00 115 ASP A CA 1
ATOM 923 C C . ASP A 1 115 ? 12.393 -2.245 -18.224 1.00 91.00 115 ASP A C 1
ATOM 925 O O . ASP A 1 115 ? 13.030 -2.219 -19.282 1.00 91.00 115 ASP A O 1
ATOM 929 N N . ALA A 1 116 ? 12.998 -2.421 -17.044 1.00 94.50 116 ALA A N 1
ATOM 930 C CA . ALA A 1 116 ? 14.437 -2.634 -16.910 1.00 94.50 116 ALA A CA 1
ATOM 931 C C . ALA A 1 116 ? 14.906 -3.896 -17.658 1.00 94.50 116 ALA A C 1
ATOM 933 O O . ALA A 1 116 ? 15.844 -3.832 -18.456 1.00 94.50 116 ALA A O 1
ATOM 934 N N . SER A 1 117 ? 14.213 -5.024 -17.467 1.00 95.19 117 SER A N 1
ATOM 935 C CA . SER A 1 117 ? 14.535 -6.295 -18.134 1.00 95.19 117 SER A CA 1
ATOM 936 C C . SER A 1 117 ? 14.385 -6.197 -19.655 1.00 95.19 117 SER A C 1
ATOM 938 O O . SER A 1 117 ? 15.227 -6.687 -20.407 1.00 95.19 117 SER A O 1
ATOM 940 N N . ALA A 1 118 ? 13.329 -5.534 -20.132 1.00 91.88 118 ALA A N 1
ATOM 941 C CA . ALA A 1 118 ? 13.108 -5.300 -21.552 1.00 91.88 118 ALA A CA 1
ATOM 942 C C . ALA A 1 118 ? 14.214 -4.425 -22.156 1.00 91.88 118 ALA A C 1
ATOM 944 O O . ALA A 1 118 ? 14.689 -4.711 -23.257 1.00 91.88 118 ALA A O 1
ATOM 945 N N . SER A 1 119 ? 14.666 -3.394 -21.434 1.00 89.88 119 SER A N 1
ATOM 946 C CA . SER A 1 119 ? 15.788 -2.560 -21.871 1.00 89.88 119 SER A CA 1
ATOM 947 C C . SER A 1 119 ? 17.085 -3.363 -21.978 1.00 89.88 119 SER A C 1
ATOM 949 O O . SER A 1 119 ? 17.772 -3.269 -22.993 1.00 89.88 119 SER A O 1
ATOM 951 N N . GLU A 1 120 ? 17.394 -4.200 -20.986 1.00 95.12 120 GLU A N 1
ATOM 952 C CA . GLU A 1 120 ? 18.594 -5.045 -21.000 1.00 95.12 120 GLU A CA 1
ATOM 953 C C . GLU A 1 120 ? 18.583 -6.055 -22.161 1.00 95.12 120 GLU A C 1
ATOM 955 O O . GLU A 1 120 ? 19.602 -6.265 -22.837 1.00 95.12 120 GLU A O 1
ATOM 960 N N . LEU A 1 121 ? 17.421 -6.658 -22.438 1.00 94.50 121 LEU A N 1
ATOM 961 C CA . LEU A 1 121 ? 17.244 -7.556 -23.579 1.00 94.50 121 LEU A CA 1
ATOM 962 C C . LEU A 1 121 ? 17.459 -6.825 -24.904 1.00 94.50 121 LEU A C 1
ATOM 964 O O . LEU A 1 121 ? 18.170 -7.336 -25.768 1.00 94.50 121 LEU A O 1
ATOM 968 N N . VAL A 1 122 ? 16.894 -5.627 -25.062 1.00 91.31 122 VAL A N 1
ATOM 969 C CA . VAL A 1 122 ? 17.050 -4.813 -26.276 1.00 91.31 122 VAL A CA 1
ATOM 970 C C . VAL A 1 122 ? 18.510 -4.430 -26.502 1.00 91.31 122 VAL A C 1
ATOM 972 O O . VAL A 1 122 ? 19.014 -4.609 -27.611 1.00 91.31 122 VAL A O 1
ATOM 975 N N . ASP A 1 123 ? 19.230 -4.024 -25.456 1.00 90.44 123 ASP A N 1
ATOM 976 C CA . ASP A 1 123 ? 20.661 -3.723 -25.549 1.00 90.44 123 ASP A CA 1
ATOM 977 C C . ASP A 1 123 ? 21.486 -4.961 -25.926 1.00 90.44 123 ASP A C 1
ATOM 979 O O . ASP A 1 123 ? 22.414 -4.892 -26.742 1.00 90.44 123 ASP A O 1
ATOM 983 N N . THR A 1 124 ? 21.137 -6.121 -25.368 1.00 95.12 124 THR A N 1
ATOM 984 C CA . THR A 1 124 ? 21.798 -7.393 -25.681 1.00 95.12 124 THR A CA 1
ATOM 985 C C . THR A 1 124 ? 21.539 -7.817 -27.126 1.00 95.12 124 THR A C 1
ATOM 987 O O . THR A 1 124 ? 22.487 -8.152 -27.842 1.00 95.12 124 THR A O 1
ATOM 990 N N . VAL A 1 125 ? 20.291 -7.742 -27.597 1.00 94.38 125 VAL A N 1
ATOM 991 C CA . VAL A 1 125 ? 19.923 -8.042 -28.989 1.00 94.38 125 VAL A CA 1
ATOM 992 C C . VAL A 1 125 ? 20.586 -7.053 -29.946 1.00 94.38 125 VAL A C 1
ATOM 994 O O . VAL A 1 125 ? 21.145 -7.475 -30.956 1.00 94.38 125 VAL A O 1
ATOM 997 N N . GLY A 1 126 ? 20.607 -5.759 -29.618 1.00 90.12 126 GLY A N 1
ATOM 998 C CA . GLY A 1 126 ? 21.289 -4.734 -30.407 1.00 90.12 126 GLY A CA 1
ATOM 999 C C . GLY A 1 126 ? 22.784 -5.023 -30.560 1.00 90.12 126 GLY A C 1
ATOM 1000 O O . GLY A 1 126 ? 23.326 -4.934 -31.664 1.00 90.12 126 GLY A O 1
ATOM 1001 N N . ARG A 1 127 ? 23.449 -5.460 -29.482 1.00 92.75 127 ARG A N 1
ATOM 1002 C CA . ARG A 1 127 ? 24.860 -5.877 -29.508 1.00 92.75 127 ARG A CA 1
ATOM 1003 C C . ARG A 1 127 ? 25.082 -7.111 -30.382 1.00 92.75 127 ARG A C 1
ATOM 1005 O O . ARG A 1 127 ? 26.011 -7.118 -31.186 1.00 92.75 127 ARG A O 1
ATOM 1012 N N . ILE A 1 128 ? 24.228 -8.130 -30.261 1.00 94.75 128 ILE A N 1
ATOM 1013 C CA . ILE A 1 128 ? 24.294 -9.349 -31.086 1.00 94.75 128 ILE A CA 1
ATOM 1014 C C . ILE A 1 128 ? 24.059 -9.015 -32.565 1.00 94.75 128 ILE A C 1
ATOM 1016 O O . ILE A 1 128 ? 24.765 -9.538 -33.429 1.00 94.75 128 ILE A O 1
ATOM 1020 N N . ALA A 1 129 ? 23.112 -8.125 -32.868 1.00 90.75 129 ALA A N 1
ATOM 1021 C CA . ALA A 1 129 ? 22.826 -7.677 -34.226 1.00 90.75 129 ALA A CA 1
ATOM 1022 C C . ALA A 1 129 ? 24.023 -6.932 -34.832 1.00 90.75 129 ALA A C 1
ATOM 1024 O O . ALA A 1 129 ? 24.454 -7.272 -35.934 1.00 90.75 129 ALA A O 1
ATOM 1025 N N . ALA A 1 130 ? 24.612 -5.982 -34.097 1.00 86.81 130 ALA A N 1
ATOM 1026 C CA . ALA A 1 130 ? 25.825 -5.288 -34.530 1.00 86.81 130 ALA A CA 1
ATOM 1027 C C . ALA A 1 130 ? 26.985 -6.261 -34.772 1.00 86.81 130 ALA A C 1
ATOM 1029 O O . ALA A 1 130 ? 27.651 -6.177 -35.802 1.00 86.81 130 ALA A O 1
ATOM 1030 N N . GLU A 1 131 ? 27.201 -7.210 -33.860 1.00 92.31 131 GLU A N 1
ATOM 1031 C CA . GLU A 1 131 ? 28.243 -8.227 -33.999 1.00 92.31 131 GLU A CA 1
ATOM 1032 C C . GLU A 1 131 ? 28.026 -9.102 -35.236 1.00 92.31 131 GLU A C 1
ATOM 1034 O O . GLU A 1 131 ? 28.963 -9.361 -35.991 1.00 92.31 131 GLU A O 1
ATOM 1039 N N . SER A 1 132 ? 26.787 -9.536 -35.467 1.00 92.06 132 SER A N 1
ATOM 1040 C CA . SER A 1 132 ? 26.424 -10.392 -36.597 1.00 92.06 132 SER A CA 1
ATOM 1041 C C . SER A 1 132 ? 26.601 -9.662 -37.925 1.00 92.06 132 SER A C 1
ATOM 1043 O O . SER A 1 132 ? 27.215 -10.207 -38.839 1.00 92.06 132 SER A O 1
ATOM 1045 N N . VAL A 1 133 ? 26.140 -8.409 -38.022 1.00 90.75 133 VAL A N 1
ATOM 1046 C CA . VAL A 1 133 ? 26.347 -7.560 -39.207 1.00 90.75 133 VAL A CA 1
ATOM 1047 C C . VAL A 1 133 ? 27.833 -7.329 -39.442 1.00 90.75 133 VAL A C 1
ATOM 1049 O O . VAL A 1 133 ? 28.297 -7.500 -40.564 1.00 90.75 133 VAL A O 1
ATOM 1052 N N . ARG A 1 134 ? 28.603 -7.019 -38.394 1.00 85.75 134 ARG A N 1
ATOM 1053 C CA . ARG A 1 134 ? 30.054 -6.849 -38.504 1.00 85.75 134 ARG A CA 1
ATOM 1054 C C . ARG A 1 134 ? 30.724 -8.108 -39.049 1.00 85.75 134 ARG A C 1
ATOM 1056 O O . ARG A 1 134 ? 31.476 -8.011 -40.008 1.00 85.75 134 ARG A O 1
ATOM 1063 N N . ARG A 1 135 ? 30.416 -9.285 -38.494 1.00 88.00 135 ARG A N 1
ATOM 1064 C CA . ARG A 1 135 ? 30.963 -10.572 -38.963 1.00 88.00 135 ARG A CA 1
ATOM 1065 C C . ARG A 1 135 ? 30.574 -10.885 -40.403 1.00 88.00 135 ARG A C 1
ATOM 1067 O O . ARG A 1 135 ? 31.422 -11.344 -41.157 1.00 88.00 135 ARG A O 1
ATOM 1074 N N . LEU A 1 136 ? 29.321 -10.630 -40.787 1.00 90.38 136 LEU A N 1
ATOM 1075 C CA . LEU A 1 136 ? 28.859 -10.816 -42.164 1.00 90.38 136 LEU A CA 1
ATOM 1076 C C . LEU A 1 136 ? 29.614 -9.895 -43.125 1.00 90.38 136 LEU A C 1
ATOM 1078 O O . LEU A 1 136 ? 30.140 -10.367 -44.126 1.00 90.38 136 LEU A O 1
ATOM 1082 N N . LEU A 1 137 ? 29.731 -8.605 -42.803 1.00 88.19 137 LEU A N 1
ATOM 1083 C CA . LEU A 1 137 ? 30.469 -7.642 -43.624 1.00 88.19 137 LEU A CA 1
ATOM 1084 C C . LEU A 1 137 ? 31.959 -7.994 -43.719 1.00 88.19 137 LEU A C 1
ATOM 1086 O O . LEU A 1 137 ? 32.525 -7.915 -44.803 1.00 88.19 137 LEU A O 1
ATOM 1090 N N . SER A 1 138 ? 32.570 -8.466 -42.628 1.00 83.75 138 SER A N 1
ATOM 1091 C CA . SER A 1 138 ? 33.942 -8.990 -42.635 1.00 83.75 138 SER A CA 1
ATOM 1092 C C . SER A 1 138 ? 34.100 -10.304 -43.409 1.00 83.75 138 SER A C 1
ATOM 1094 O O . SER A 1 138 ? 35.218 -10.648 -43.763 1.00 83.75 138 SER A O 1
ATOM 1096 N N . ALA A 1 139 ? 33.028 -11.061 -43.662 1.00 87.31 139 ALA A N 1
ATOM 1097 C CA . ALA A 1 139 ? 33.075 -12.257 -44.505 1.00 87.31 139 ALA A CA 1
ATOM 1098 C C . ALA A 1 139 ? 32.936 -11.920 -46.000 1.00 87.31 139 ALA A C 1
ATOM 1100 O O . ALA A 1 139 ? 33.490 -12.626 -46.839 1.00 87.31 139 ALA A O 1
ATOM 1101 N N . PHE A 1 140 ? 32.249 -10.822 -46.337 1.00 85.12 140 PHE A N 1
ATOM 1102 C CA . PHE A 1 140 ? 32.164 -10.267 -47.697 1.00 85.12 140 PHE A CA 1
ATOM 1103 C C . PHE A 1 140 ? 33.360 -9.377 -48.055 1.00 85.12 140 PHE A C 1
ATOM 1105 O O . PHE A 1 140 ? 33.246 -8.473 -48.886 1.00 85.12 140 PHE A O 1
ATOM 1112 N N . ASP A 1 141 ? 34.501 -9.629 -47.416 1.00 73.06 141 ASP A N 1
ATOM 1113 C CA . ASP A 1 141 ? 35.683 -8.796 -47.520 1.00 73.06 141 ASP A CA 1
ATOM 1114 C C . ASP A 1 141 ? 36.168 -8.705 -48.971 1.00 73.06 141 ASP A C 1
ATOM 1116 O O . ASP A 1 141 ? 36.603 -9.693 -49.566 1.00 73.06 141 ASP A O 1
ATOM 1120 N N . GLY A 1 142 ? 36.037 -7.524 -49.578 1.00 82.75 142 GLY A N 1
ATOM 1121 C CA . GLY A 1 142 ? 36.398 -7.339 -50.975 1.00 82.75 142 GLY A CA 1
ATOM 1122 C C . GLY A 1 142 ? 36.052 -5.964 -51.550 1.00 82.75 142 GLY A C 1
ATOM 1123 O O . GLY A 1 142 ? 35.204 -5.245 -51.014 1.00 82.75 142 GLY A O 1
ATOM 1124 N N . PRO A 1 143 ? 36.655 -5.615 -52.703 1.00 87.31 143 PRO A N 1
ATOM 1125 C CA . PRO A 1 143 ? 36.529 -4.293 -53.322 1.00 87.31 143 PRO A CA 1
ATOM 1126 C C . PRO A 1 143 ? 35.088 -3.938 -53.717 1.00 87.31 143 PRO A C 1
ATOM 1128 O O . PRO A 1 143 ? 34.740 -2.766 -53.817 1.00 87.31 143 PRO A O 1
ATOM 1131 N N . ALA A 1 144 ? 34.216 -4.935 -53.907 1.00 89.81 144 ALA A N 1
ATOM 1132 C CA . ALA A 1 144 ? 32.802 -4.707 -54.195 1.00 89.81 144 ALA A CA 1
ATOM 1133 C C . ALA A 1 144 ? 32.040 -4.101 -53.002 1.00 89.81 144 ALA A C 1
ATOM 1135 O O . ALA A 1 144 ? 31.194 -3.229 -53.208 1.00 89.81 144 ALA A O 1
ATOM 1136 N N . LEU A 1 145 ? 32.344 -4.534 -51.771 1.00 92.06 145 LEU A N 1
ATOM 1137 C CA . LEU A 1 145 ? 31.736 -3.985 -50.558 1.00 92.06 145 LEU A CA 1
ATOM 1138 C C . LEU A 1 145 ? 32.240 -2.563 -50.299 1.00 92.06 145 LEU A C 1
ATOM 1140 O O . LEU A 1 145 ? 31.431 -1.666 -50.067 1.00 92.06 145 LEU A O 1
ATOM 1144 N N . ASP A 1 146 ? 33.555 -2.353 -50.401 1.00 92.69 146 ASP A N 1
ATOM 1145 C CA . ASP A 1 146 ? 34.170 -1.031 -50.241 1.00 92.69 146 ASP A CA 1
ATOM 1146 C C . ASP A 1 146 ? 33.585 -0.030 -51.247 1.00 92.69 146 ASP A C 1
ATOM 1148 O O . ASP A 1 146 ? 33.152 1.053 -50.859 1.00 92.69 146 ASP A O 1
ATOM 1152 N N . LEU A 1 147 ? 33.445 -0.422 -52.518 1.00 94.06 147 LEU A N 1
ATOM 1153 C CA . LEU A 1 147 ? 32.830 0.419 -53.546 1.00 94.06 147 LEU A CA 1
ATOM 1154 C C . LEU A 1 147 ? 31.349 0.725 -53.261 1.00 94.06 147 LEU A C 1
ATOM 1156 O O . LEU A 1 147 ? 30.895 1.843 -53.509 1.00 94.06 147 LEU A O 1
ATOM 1160 N N . ALA A 1 148 ? 30.574 -0.247 -52.770 1.00 94.12 148 ALA A N 1
ATOM 1161 C CA . ALA A 1 148 ? 29.167 -0.033 -52.426 1.00 94.12 148 ALA A CA 1
ATOM 1162 C C . ALA A 1 148 ? 29.011 0.956 -51.260 1.00 94.12 148 ALA A C 1
ATOM 1164 O O . ALA A 1 148 ? 28.166 1.850 -51.316 1.00 94.12 148 ALA A O 1
ATOM 1165 N N . LEU A 1 149 ? 29.863 0.830 -50.242 1.00 95.12 149 LEU A N 1
ATOM 1166 C CA . LEU A 1 149 ? 29.913 1.735 -49.098 1.00 95.12 149 LEU A CA 1
ATOM 1167 C C . LEU A 1 149 ? 30.382 3.141 -49.494 1.00 95.12 149 LEU A C 1
ATOM 1169 O O . LEU A 1 149 ? 29.777 4.125 -49.079 1.00 95.12 149 LEU A O 1
ATOM 1173 N N . VAL A 1 150 ? 31.384 3.252 -50.371 1.00 96.38 150 VAL A N 1
ATOM 1174 C CA . VAL A 1 150 ? 31.826 4.539 -50.934 1.00 96.38 150 VAL A CA 1
ATOM 1175 C C . VAL A 1 150 ? 30.694 5.226 -51.697 1.00 96.38 150 VAL A C 1
ATOM 1177 O O . VAL A 1 150 ? 30.462 6.413 -51.501 1.00 96.38 150 VAL A O 1
ATOM 1180 N N . ARG A 1 151 ? 29.927 4.494 -52.514 1.00 97.06 151 ARG A N 1
ATOM 1181 C CA . ARG A 1 151 ? 28.759 5.064 -53.208 1.00 97.06 151 ARG A CA 1
ATOM 1182 C C . ARG A 1 151 ? 27.687 5.560 -52.244 1.00 97.06 151 ARG A C 1
ATOM 1184 O O . ARG A 1 151 ? 27.105 6.611 -52.493 1.00 97.06 151 ARG A O 1
ATOM 1191 N N . ALA A 1 152 ? 27.429 4.814 -51.171 1.00 95.25 152 ALA A N 1
ATOM 1192 C CA . ALA A 1 152 ? 26.499 5.244 -50.133 1.00 95.25 152 ALA A CA 1
ATOM 1193 C C . ALA A 1 152 ? 26.985 6.535 -49.450 1.00 95.25 152 ALA A C 1
ATOM 1195 O O . ALA A 1 152 ? 26.192 7.459 -49.294 1.00 95.25 152 ALA A O 1
ATOM 1196 N N . ALA A 1 153 ? 28.285 6.642 -49.139 1.00 96.50 153 ALA A N 1
ATOM 1197 C CA . ALA A 1 153 ? 28.879 7.883 -48.634 1.00 96.50 153 ALA A CA 1
ATOM 1198 C C . ALA A 1 153 ? 28.730 9.047 -49.620 1.00 96.50 153 ALA A C 1
ATOM 1200 O O . ALA A 1 153 ? 28.339 10.129 -49.200 1.00 96.50 153 ALA A O 1
ATOM 1201 N N . CYS A 1 154 ? 29.001 8.850 -50.915 1.00 96.50 154 CYS A N 1
ATOM 1202 C CA . CYS A 1 154 ? 28.825 9.906 -51.918 1.00 96.50 154 CYS A CA 1
ATOM 1203 C C . CYS A 1 154 ? 27.369 10.400 -51.973 1.00 96.50 154 CYS A C 1
ATOM 1205 O O . CYS A 1 154 ? 27.139 11.604 -51.966 1.00 96.50 154 CYS A O 1
ATOM 1207 N N . ALA A 1 155 ? 26.393 9.486 -51.941 1.00 96.12 155 ALA A N 1
ATOM 1208 C CA . ALA A 1 155 ? 24.975 9.847 -51.936 1.00 96.12 155 ALA A CA 1
ATOM 1209 C C . ALA A 1 155 ? 24.554 10.617 -50.669 1.00 96.12 155 ALA A C 1
ATOM 1211 O O . ALA A 1 155 ? 23.693 11.489 -50.728 1.00 96.12 155 ALA A O 1
ATOM 1212 N N . GLU A 1 156 ? 25.148 10.314 -49.512 1.00 94.44 156 GLU A N 1
ATOM 1213 C CA . GLU A 1 156 ? 24.894 11.070 -48.280 1.00 94.44 156 GLU A CA 1
ATOM 1214 C C . GLU A 1 156 ? 25.610 12.430 -48.295 1.00 94.44 156 GLU A C 1
ATOM 1216 O O . GLU A 1 156 ? 25.034 13.437 -47.877 1.00 94.44 156 GLU A O 1
ATOM 1221 N N . LEU A 1 157 ? 26.821 12.498 -48.857 1.00 95.62 157 LEU A N 1
ATOM 1222 C CA . LEU A 1 157 ? 27.556 13.746 -49.077 1.00 95.62 157 LEU A CA 1
ATOM 1223 C C . LEU A 1 157 ? 26.807 14.713 -49.995 1.00 95.62 157 LEU A C 1
ATOM 1225 O O . LEU A 1 157 ? 26.984 15.918 -49.838 1.00 95.62 157 LEU A O 1
ATOM 1229 N N . ASP A 1 158 ? 25.925 14.234 -50.876 1.00 95.12 158 ASP A N 1
ATOM 1230 C CA . ASP A 1 158 ? 25.075 15.100 -51.698 1.00 95.12 158 ASP A CA 1
ATOM 1231 C C . ASP A 1 158 ? 24.164 16.018 -50.869 1.00 95.12 158 ASP A C 1
ATOM 1233 O O . ASP A 1 158 ? 23.812 17.107 -51.325 1.00 95.12 158 ASP A O 1
ATOM 1237 N N . SER A 1 159 ? 23.853 15.636 -49.626 1.00 94.38 159 SER A N 1
ATOM 1238 C CA . SER A 1 159 ? 23.109 16.473 -48.677 1.00 94.38 159 SER A CA 1
ATOM 1239 C C . SER A 1 159 ? 23.962 17.545 -47.980 1.00 94.38 159 SER A C 1
ATOM 1241 O O . SER A 1 159 ? 23.417 18.464 -47.367 1.00 94.38 159 SER A O 1
ATOM 1243 N N . VAL A 1 160 ? 25.292 17.461 -48.079 1.00 94.69 160 VAL A N 1
ATOM 1244 C CA . VAL A 1 160 ? 26.240 18.392 -47.450 1.00 94.69 160 VAL A CA 1
ATOM 1245 C C . VAL A 1 160 ? 26.514 19.572 -48.396 1.00 94.69 160 VAL A C 1
ATOM 1247 O O . VAL A 1 160 ? 26.750 19.339 -49.581 1.00 94.69 160 VAL A O 1
ATOM 1250 N N . PRO A 1 161 ? 26.534 20.838 -47.936 1.00 94.31 161 PRO A N 1
ATOM 1251 C CA . PRO A 1 161 ? 26.847 21.990 -48.790 1.00 94.31 161 PRO A CA 1
ATOM 1252 C C . PRO A 1 161 ? 28.212 21.862 -49.479 1.00 94.31 161 PRO A C 1
ATOM 1254 O O . PRO A 1 161 ? 29.183 21.439 -48.849 1.00 94.31 161 PRO A O 1
ATOM 1257 N N . VAL A 1 162 ? 28.296 22.237 -50.759 1.00 92.06 162 VAL A N 1
ATOM 1258 C CA . VAL A 1 162 ? 29.500 22.069 -51.600 1.00 92.06 162 VAL A CA 1
ATOM 1259 C C . VAL A 1 162 ? 30.712 22.788 -51.000 1.00 92.06 162 VAL A C 1
ATOM 1261 O O . VAL A 1 162 ? 31.824 22.266 -51.031 1.00 92.06 162 VAL A O 1
ATOM 1264 N N . GLU A 1 163 ? 30.493 23.936 -50.362 1.00 92.00 163 GLU A N 1
ATOM 1265 C CA . GLU A 1 163 ? 31.525 24.745 -49.709 1.00 92.00 163 GLU A CA 1
ATOM 1266 C C . GLU A 1 163 ? 32.202 23.998 -48.552 1.00 92.00 163 GLU A C 1
ATOM 1268 O O . GLU A 1 163 ? 33.386 24.197 -48.285 1.00 92.00 163 GLU A O 1
ATOM 1273 N N . ALA A 1 164 ? 31.467 23.110 -47.877 1.00 91.88 164 ALA A N 1
ATOM 1274 C CA . ALA A 1 164 ? 31.996 22.298 -46.788 1.00 91.88 164 ALA A CA 1
ATOM 1275 C C . ALA A 1 164 ? 32.734 21.043 -47.289 1.00 91.88 164 ALA A C 1
ATOM 1277 O O . ALA A 1 164 ? 33.546 20.478 -46.557 1.00 91.88 164 ALA A O 1
ATOM 1278 N N . ARG A 1 165 ? 32.502 20.598 -48.529 1.00 92.69 165 ARG A N 1
ATOM 1279 C CA . ARG A 1 165 ? 33.106 19.360 -49.053 1.00 92.69 165 ARG A CA 1
ATOM 1280 C C . ARG A 1 165 ? 34.588 19.518 -49.399 1.00 92.69 165 ARG A C 1
ATOM 1282 O O . ARG A 1 165 ? 35.359 18.587 -49.194 1.00 92.69 165 ARG A O 1
ATOM 1289 N N . GLY A 1 166 ? 35.009 20.702 -49.846 1.00 85.38 166 GLY A N 1
ATOM 1290 C CA . GLY A 1 166 ? 36.379 20.941 -50.323 1.00 85.38 166 GLY A CA 1
ATOM 1291 C C . GLY A 1 166 ? 37.483 20.820 -49.260 1.00 85.38 166 GLY A C 1
ATOM 1292 O O . GLY A 1 166 ? 38.650 20.679 -49.609 1.00 85.38 166 GLY A O 1
ATOM 1293 N N . ALA A 1 167 ? 37.129 20.850 -47.970 1.00 88.12 167 ALA A N 1
ATOM 1294 C CA . ALA A 1 167 ? 38.056 20.671 -46.846 1.00 88.12 167 ALA A CA 1
ATOM 1295 C C . ALA A 1 167 ? 37.876 19.315 -46.134 1.00 88.12 167 ALA A C 1
ATOM 1297 O O . ALA A 1 167 ? 38.223 19.178 -44.959 1.00 88.12 167 ALA A O 1
ATOM 1298 N N . ALA A 1 168 ? 37.280 18.329 -46.809 1.00 93.69 168 ALA A N 1
ATOM 1299 C CA . ALA A 1 168 ? 36.970 17.044 -46.206 1.00 93.69 168 ALA A CA 1
ATOM 1300 C C . ALA A 1 168 ? 38.221 16.189 -45.947 1.00 93.69 168 ALA A C 1
ATOM 1302 O O . ALA A 1 168 ? 39.097 16.049 -46.802 1.00 93.69 168 ALA A O 1
ATOM 1303 N N . LEU A 1 169 ? 38.262 15.549 -44.778 1.00 96.12 169 LEU A N 1
ATOM 1304 C CA . LEU A 1 169 ? 39.205 14.477 -44.468 1.00 96.12 169 LEU A CA 1
ATOM 1305 C C . LEU A 1 169 ? 38.545 13.13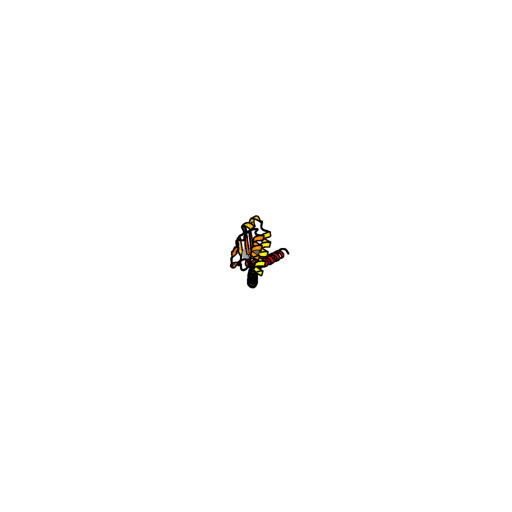1 -44.771 1.00 96.12 169 LEU A C 1
ATOM 1307 O O . LEU A 1 169 ? 37.479 12.837 -44.223 1.00 96.12 169 LEU A O 1
ATOM 1311 N N . VAL A 1 170 ? 39.186 12.310 -45.604 1.00 97.12 170 VAL A N 1
ATOM 1312 C CA . VAL A 1 170 ? 38.688 10.977 -45.959 1.00 97.12 170 VAL A CA 1
ATOM 1313 C C . VAL A 1 170 ? 39.498 9.919 -45.222 1.00 97.12 170 VAL A C 1
ATOM 1315 O O . VAL A 1 170 ? 40.693 9.760 -45.454 1.00 97.12 170 VAL A O 1
ATOM 1318 N N . GLU A 1 171 ? 38.838 9.167 -44.349 1.00 97.88 171 GLU A N 1
ATOM 1319 C CA . GLU A 1 171 ? 39.398 7.993 -43.689 1.00 97.88 171 GLU A CA 1
ATOM 1320 C C . GLU A 1 171 ? 38.850 6.725 -44.353 1.00 97.88 171 GLU A C 1
ATOM 1322 O O . GLU A 1 171 ? 37.639 6.508 -44.383 1.00 97.88 171 GLU A O 1
ATOM 1327 N N . SER A 1 172 ? 39.720 5.882 -44.901 1.00 96.69 172 SER A N 1
ATOM 1328 C CA . SER A 1 172 ? 39.348 4.642 -45.591 1.00 96.69 172 SER A CA 1
ATOM 1329 C C . SER A 1 172 ? 39.785 3.425 -44.783 1.00 96.69 172 SER A C 1
ATOM 1331 O O . SER A 1 172 ? 40.831 3.438 -44.139 1.00 96.69 172 SER A O 1
ATOM 1333 N N . ALA A 1 173 ? 39.011 2.338 -44.802 1.00 93.88 173 ALA A N 1
ATOM 1334 C CA . ALA A 1 173 ? 39.430 1.104 -44.128 1.00 93.88 173 ALA A CA 1
ATOM 1335 C C . ALA A 1 173 ? 40.689 0.481 -44.765 1.00 93.88 173 ALA A C 1
ATOM 1337 O O . ALA A 1 173 ? 41.497 -0.167 -44.097 1.00 93.88 173 ALA A O 1
ATOM 1338 N N . ARG A 1 174 ? 40.846 0.693 -46.074 1.00 93.81 174 ARG A N 1
ATOM 1339 C CA . ARG A 1 174 ? 41.904 0.173 -46.942 1.00 93.81 174 ARG A CA 1
ATOM 1340 C C . ARG A 1 174 ? 42.249 1.206 -48.015 1.00 93.81 174 ARG A C 1
ATOM 1342 O O . ARG A 1 174 ? 41.402 2.054 -48.286 1.00 93.81 174 ARG A O 1
ATOM 1349 N N . PRO A 1 175 ? 43.426 1.101 -48.663 1.00 96.00 175 PRO A N 1
ATOM 1350 C CA . PRO A 1 175 ? 43.767 1.961 -49.790 1.00 96.00 175 PRO A CA 1
ATOM 1351 C C . PRO A 1 175 ? 42.658 1.970 -50.850 1.00 96.00 175 PRO A C 1
ATOM 1353 O O . PRO A 1 175 ? 42.271 0.910 -51.349 1.00 96.00 175 PRO A O 1
ATOM 1356 N N . LEU A 1 176 ? 42.152 3.158 -51.182 1.00 95.38 176 LEU A N 1
ATOM 1357 C CA . LEU A 1 176 ? 41.091 3.333 -52.169 1.00 95.38 176 LEU A CA 1
ATOM 1358 C C . LEU A 1 176 ? 41.556 2.869 -53.550 1.00 95.38 176 LEU A C 1
ATOM 1360 O O . LEU A 1 176 ? 42.590 3.317 -54.058 1.00 95.38 176 LEU A O 1
ATOM 1364 N N . ASP A 1 177 ? 40.754 2.015 -54.188 1.00 95.50 177 ASP A N 1
ATOM 1365 C CA . ASP A 1 177 ? 40.960 1.683 -55.592 1.00 95.50 177 ASP A CA 1
ATOM 1366 C C . ASP A 1 177 ? 40.702 2.908 -56.488 1.00 95.50 177 ASP A C 1
ATOM 1368 O O . ASP A 1 177 ? 40.078 3.897 -56.085 1.00 95.50 177 ASP A O 1
ATOM 1372 N N . ALA A 1 178 ? 41.204 2.859 -57.725 1.00 95.75 178 ALA A N 1
ATOM 1373 C CA . ALA A 1 178 ? 41.111 3.991 -58.646 1.00 95.75 178 ALA A CA 1
ATOM 1374 C C . ALA A 1 178 ? 39.659 4.453 -58.848 1.00 95.75 178 ALA A C 1
ATOM 1376 O O . ALA A 1 178 ? 39.390 5.647 -58.923 1.00 95.75 178 ALA A O 1
ATOM 1377 N N . ARG A 1 179 ? 38.710 3.510 -58.871 1.00 96.38 179 ARG A N 1
ATOM 1378 C CA . ARG A 1 179 ? 37.292 3.800 -59.088 1.00 96.38 179 ARG A CA 1
ATOM 1379 C C . ARG A 1 179 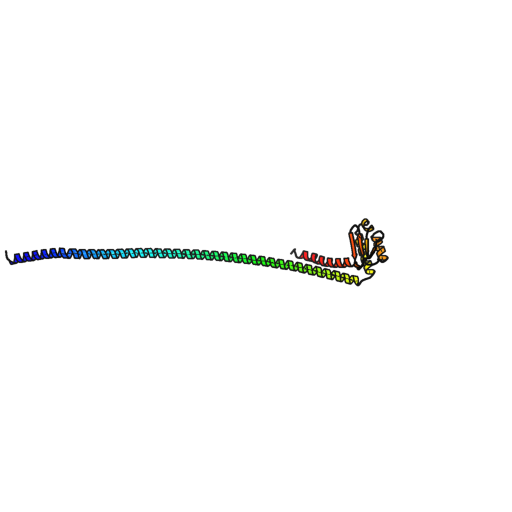? 36.655 4.520 -57.899 1.00 96.38 179 ARG A C 1
ATOM 1381 O O . ARG A 1 179 ? 35.929 5.488 -58.101 1.00 96.38 179 ARG A O 1
ATOM 1388 N N . SER A 1 180 ? 36.902 4.048 -56.683 1.00 96.62 180 SER A N 1
ATOM 1389 C CA . SER A 1 180 ? 36.385 4.644 -55.448 1.00 96.62 180 SER A CA 1
ATOM 1390 C C . SER A 1 180 ? 36.987 6.025 -55.216 1.00 96.62 180 SER A C 1
ATOM 1392 O O . SER A 1 180 ? 36.275 6.942 -54.815 1.00 96.62 180 SER A O 1
ATOM 1394 N N . ARG A 1 181 ? 38.275 6.195 -55.545 1.00 96.62 181 ARG A N 1
ATOM 1395 C CA . ARG A 1 181 ? 38.953 7.493 -55.517 1.00 96.62 181 ARG A CA 1
ATOM 1396 C C . ARG A 1 181 ? 38.287 8.495 -56.459 1.00 96.62 181 ARG A C 1
ATOM 1398 O O . ARG A 1 181 ? 37.925 9.569 -56.001 1.00 96.62 181 ARG A O 1
ATOM 1405 N N . THR A 1 182 ? 38.047 8.123 -57.719 1.00 96.62 182 THR A N 1
ATOM 1406 C CA . THR A 1 182 ? 37.367 9.007 -58.683 1.00 96.62 182 THR A CA 1
ATOM 1407 C C . THR A 1 182 ? 35.970 9.416 -58.208 1.00 96.62 182 THR A C 1
ATOM 1409 O O . THR A 1 182 ? 35.623 10.587 -58.302 1.00 96.62 182 THR A O 1
ATOM 1412 N N . LEU A 1 183 ? 35.185 8.485 -57.649 1.00 96.81 183 LEU A N 1
ATOM 1413 C CA . LEU A 1 183 ? 33.849 8.798 -57.121 1.00 96.81 183 LEU A CA 1
ATOM 1414 C C . LEU A 1 183 ? 33.888 9.790 -55.950 1.00 96.81 183 LEU A C 1
ATOM 1416 O O . LEU A 1 183 ? 33.012 10.646 -55.839 1.00 96.81 183 LEU A O 1
ATOM 1420 N N . LEU A 1 184 ? 34.881 9.671 -55.068 1.00 96.25 184 LEU A N 1
ATOM 1421 C CA . LEU A 1 184 ? 35.042 10.585 -53.938 1.00 96.25 184 LEU A CA 1
ATOM 1422 C C . LEU A 1 184 ? 35.563 11.954 -54.382 1.00 96.25 184 LEU A C 1
ATOM 1424 O O . LEU A 1 184 ? 35.075 12.961 -53.883 1.00 96.25 184 LEU A O 1
ATOM 1428 N N . GLU A 1 185 ? 36.500 12.007 -55.329 1.00 96.00 185 GLU A N 1
ATOM 1429 C CA . GLU A 1 185 ? 36.994 13.267 -55.906 1.00 96.00 185 GLU A CA 1
ATOM 1430 C C . GLU A 1 185 ? 35.864 14.050 -56.592 1.00 96.00 185 GLU A C 1
ATOM 1432 O O . GLU A 1 185 ? 35.731 15.257 -56.389 1.00 96.00 185 GLU A O 1
ATOM 1437 N N . GLU A 1 186 ? 35.001 13.354 -57.339 1.00 95.69 186 GLU A N 1
ATOM 1438 C CA . GLU A 1 186 ? 33.821 13.945 -57.976 1.00 95.69 186 GLU A CA 1
ATOM 1439 C C . GLU A 1 186 ? 32.818 14.470 -56.937 1.00 95.69 186 GLU A C 1
ATOM 1441 O O . GLU A 1 186 ? 32.399 15.625 -57.013 1.00 95.69 186 GLU A O 1
ATOM 1446 N N . ALA A 1 187 ? 32.483 13.665 -55.922 1.00 95.31 187 ALA A N 1
ATOM 1447 C CA . ALA A 1 187 ? 31.529 14.052 -54.879 1.00 95.31 187 ALA A CA 1
ATOM 1448 C C . ALA A 1 187 ? 32.029 15.208 -53.991 1.00 95.31 187 ALA A C 1
ATOM 1450 O O . ALA A 1 187 ? 31.223 16.013 -53.510 1.00 95.31 187 ALA A O 1
ATOM 1451 N N . LEU A 1 188 ? 33.345 15.292 -53.765 1.00 95.12 188 LEU A N 1
ATOM 1452 C CA . LEU A 1 188 ? 33.977 16.325 -52.940 1.00 95.12 188 LEU A CA 1
ATOM 1453 C C . LEU A 1 188 ? 34.346 17.595 -53.721 1.00 95.12 188 LEU A C 1
ATOM 1455 O O . LEU A 1 188 ? 34.635 18.617 -53.099 1.00 95.12 188 LEU A O 1
ATOM 1459 N N . GLY A 1 189 ? 34.313 17.555 -55.058 1.00 92.44 189 GLY A N 1
ATOM 1460 C CA . GLY A 1 189 ? 34.642 18.693 -55.920 1.00 92.44 189 GLY A CA 1
ATOM 1461 C C . GLY A 1 189 ? 36.126 19.083 -55.895 1.00 92.44 189 GLY A C 1
ATOM 1462 O O . GLY A 1 189 ? 36.460 20.236 -56.170 1.00 92.44 189 GLY A O 1
ATOM 1463 N N . GLY A 1 190 ? 37.018 18.153 -55.539 1.00 88.12 190 GLY A N 1
ATOM 1464 C CA . GLY A 1 190 ? 38.441 18.422 -55.330 1.00 88.12 190 GLY A CA 1
ATOM 1465 C C . GLY A 1 190 ? 39.275 17.163 -55.077 1.00 88.12 190 GLY A C 1
ATOM 1466 O O . GLY A 1 190 ? 38.793 16.041 -55.205 1.00 88.12 190 GLY A O 1
ATOM 1467 N N . GLY A 1 191 ? 40.553 17.350 -54.731 1.00 87.81 191 GLY A N 1
ATOM 1468 C CA . GLY A 1 191 ? 41.461 16.240 -54.425 1.00 87.81 191 GLY A CA 1
ATOM 1469 C C . GLY A 1 191 ? 41.112 15.537 -53.109 1.00 87.81 191 GLY A C 1
ATOM 1470 O O . GLY A 1 191 ? 40.723 16.179 -52.136 1.00 87.81 191 GLY A O 1
ATOM 1471 N N . VAL A 1 192 ? 41.289 14.214 -53.063 1.00 91.56 192 VAL A N 1
ATOM 1472 C CA . VAL A 1 192 ? 41.035 13.406 -51.860 1.00 91.56 192 VAL A CA 1
ATOM 1473 C C . VAL A 1 192 ? 42.304 13.268 -51.019 1.00 91.56 192 VAL A C 1
ATOM 1475 O O . VAL A 1 192 ? 43.291 12.664 -51.445 1.00 91.56 192 VAL A O 1
ATOM 1478 N N . HIS A 1 193 ? 42.255 13.769 -49.784 1.00 92.06 193 HIS A N 1
ATOM 1479 C CA . HIS A 1 193 ? 43.255 13.473 -48.759 1.00 92.06 193 HIS A CA 1
ATOM 1480 C C . HIS A 1 193 ? 42.844 12.223 -47.979 1.00 92.06 193 HIS A C 1
ATOM 1482 O O . HIS A 1 193 ? 42.063 12.286 -47.031 1.00 92.06 193 HIS A O 1
ATOM 1488 N N . GLU A 1 194 ? 43.368 11.082 -48.421 1.00 95.31 194 GLU A N 1
ATOM 1489 C CA . GLU A 1 194 ? 43.086 9.771 -47.842 1.00 95.31 194 GLU A CA 1
ATOM 1490 C C . GLU A 1 194 ? 43.996 9.460 -46.644 1.00 95.31 194 GLU A C 1
ATOM 1492 O O . GLU A 1 194 ? 45.223 9.565 -46.727 1.00 95.31 194 GLU A O 1
ATOM 1497 N N . ARG A 1 195 ? 43.394 8.981 -45.554 1.00 97.12 195 ARG A N 1
ATOM 1498 C CA . ARG A 1 195 ? 44.067 8.338 -44.424 1.00 97.12 195 ARG A CA 1
ATOM 1499 C C . ARG A 1 195 ? 43.526 6.921 -44.242 1.00 97.12 195 ARG A C 1
ATOM 1501 O O . ARG A 1 195 ? 42.340 6.741 -44.003 1.00 97.12 195 ARG A O 1
ATOM 1508 N N . VAL A 1 196 ? 44.399 5.918 -44.269 1.00 97.12 196 VAL A N 1
ATOM 1509 C CA . VAL A 1 196 ? 43.980 4.524 -44.053 1.00 97.12 196 VAL A CA 1
ATOM 1510 C C . VAL A 1 196 ? 43.852 4.232 -42.552 1.00 97.12 196 VAL A C 1
ATOM 1512 O O . VAL A 1 196 ? 44.801 4.429 -41.790 1.00 97.12 196 VAL A O 1
ATOM 1515 N N . VAL A 1 197 ? 42.683 3.747 -42.129 1.00 96.75 197 VAL A N 1
ATOM 1516 C CA . VAL A 1 197 ? 42.317 3.392 -40.751 1.00 96.75 197 VAL A CA 1
ATOM 1517 C C . VAL A 1 197 ? 41.656 2.008 -40.748 1.00 96.75 197 VAL A C 1
ATOM 1519 O O . VAL A 1 197 ? 40.448 1.875 -40.926 1.00 96.75 197 VAL A O 1
ATOM 1522 N N . GLY A 1 198 ? 42.442 0.953 -40.508 1.00 90.62 198 GLY A N 1
ATOM 1523 C CA . GLY A 1 198 ? 41.966 -0.440 -40.589 1.00 90.62 198 GLY A CA 1
ATOM 1524 C C . GLY A 1 198 ? 40.821 -0.799 -39.629 1.00 90.62 198 GLY A C 1
ATOM 1525 O O . GLY A 1 198 ? 40.040 -1.705 -39.907 1.00 90.62 198 GLY A O 1
ATOM 1526 N N . GLU A 1 199 ? 40.658 -0.056 -38.532 1.00 93.25 199 GLU A N 1
ATOM 1527 C CA . GLU A 1 199 ? 39.575 -0.249 -37.552 1.00 93.25 199 GLU A CA 1
ATOM 1528 C C . GLU A 1 199 ? 38.172 0.022 -38.123 1.00 93.25 199 GLU A C 1
ATOM 1530 O O . GLU A 1 199 ? 37.175 -0.397 -37.535 1.00 93.25 199 GLU A O 1
ATOM 1535 N N . LEU A 1 200 ? 38.076 0.692 -39.278 1.00 91.50 200 LEU A N 1
ATOM 1536 C CA . LEU A 1 200 ? 36.808 0.928 -39.974 1.00 91.50 200 LEU A CA 1
ATOM 1537 C C . LEU A 1 200 ? 36.242 -0.352 -40.623 1.00 91.50 200 LEU A C 1
ATOM 1539 O O . LEU A 1 200 ? 35.047 -0.412 -40.928 1.00 91.50 200 LEU A O 1
ATOM 1543 N N . GLY A 1 201 ? 37.075 -1.385 -40.805 1.00 91.00 201 GLY A N 1
ATOM 1544 C CA . GLY A 1 201 ? 36.719 -2.676 -41.401 1.00 91.00 201 GLY A CA 1
ATOM 1545 C C . GLY A 1 201 ? 36.551 -2.616 -42.921 1.00 91.00 201 GLY A C 1
AT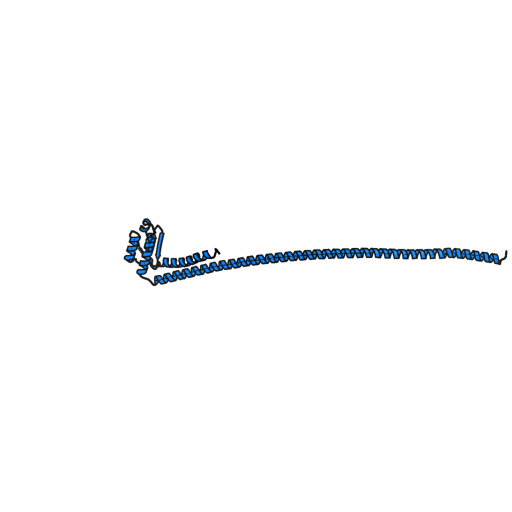OM 1546 O O . GLY A 1 201 ? 37.331 -3.222 -43.645 1.00 91.00 201 GLY A O 1
ATOM 1547 N N . ALA A 1 202 ? 35.557 -1.864 -43.396 1.00 93.00 202 ALA A N 1
ATOM 1548 C CA . ALA A 1 202 ? 35.288 -1.619 -44.815 1.00 93.00 202 ALA A CA 1
ATOM 1549 C C . ALA A 1 202 ? 34.653 -0.234 -45.015 1.00 93.00 202 ALA A C 1
ATOM 1551 O O . ALA A 1 202 ? 34.046 0.309 -44.085 1.00 93.00 202 ALA A O 1
ATOM 1552 N N . GLY A 1 203 ? 34.751 0.305 -46.229 1.00 94.94 203 GLY A N 1
ATOM 1553 C CA . GLY A 1 203 ? 34.168 1.589 -46.620 1.00 94.94 203 GLY A CA 1
ATOM 1554 C C . GLY A 1 203 ? 34.989 2.808 -46.196 1.00 94.94 203 GLY A C 1
ATOM 1555 O O . GLY A 1 203 ? 36.211 2.733 -46.028 1.00 94.94 203 GLY A O 1
ATOM 1556 N N . VAL A 1 204 ? 34.305 3.949 -46.058 1.00 97.06 204 VAL A N 1
ATOM 1557 C CA . VAL A 1 204 ? 34.931 5.254 -45.799 1.00 97.06 204 VAL A CA 1
ATOM 1558 C C . VAL A 1 204 ? 34.150 6.089 -44.793 1.00 97.06 204 VAL A C 1
ATOM 1560 O O . VAL A 1 204 ? 32.920 6.048 -44.729 1.00 97.06 204 VAL A O 1
ATOM 1563 N N . ARG A 1 205 ? 34.889 6.894 -44.037 1.00 97.69 205 ARG A N 1
ATOM 1564 C CA . ARG A 1 205 ? 34.379 7.964 -43.190 1.00 97.69 205 ARG A CA 1
ATOM 1565 C C . ARG A 1 205 ? 34.895 9.288 -43.729 1.00 97.69 205 ARG A C 1
ATOM 1567 O O . ARG A 1 205 ? 36.096 9.468 -43.896 1.00 97.69 205 ARG A O 1
ATOM 1574 N N . VAL A 1 206 ? 33.984 10.215 -43.980 1.00 97.19 206 VAL A N 1
ATOM 1575 C CA . VAL A 1 206 ? 34.293 11.536 -44.518 1.00 97.19 206 VAL A CA 1
ATOM 1576 C C . VAL A 1 206 ? 33.892 12.587 -43.496 1.00 97.19 206 VAL A C 1
ATOM 1578 O O . VAL A 1 206 ? 32.718 12.727 -43.154 1.00 97.19 206 VAL A O 1
ATOM 1581 N N . THR A 1 207 ? 34.878 13.324 -42.998 1.00 96.88 207 THR A N 1
ATOM 1582 C CA . THR A 1 207 ? 34.676 14.389 -42.013 1.00 96.88 207 THR A CA 1
ATOM 1583 C C . THR A 1 207 ? 34.797 15.735 -42.707 1.00 96.88 207 THR A C 1
ATOM 1585 O O . THR A 1 207 ? 35.846 16.059 -43.257 1.00 96.88 207 THR A O 1
ATOM 1588 N N . THR A 1 208 ? 33.728 16.523 -42.667 1.00 95.31 208 THR A N 1
ATOM 1589 C CA . THR A 1 208 ? 33.635 17.869 -43.250 1.00 95.31 208 THR A CA 1
ATOM 1590 C C . THR A 1 208 ? 33.390 18.906 -42.143 1.00 95.31 208 THR A C 1
ATOM 1592 O O . THR A 1 208 ? 32.950 18.536 -41.051 1.00 95.31 208 THR A O 1
ATOM 1595 N N . PRO A 1 209 ? 33.585 20.215 -42.392 1.00 94.62 209 PRO A N 1
ATOM 1596 C CA . PRO A 1 209 ? 33.206 21.268 -41.445 1.00 94.62 209 PRO A CA 1
ATOM 1597 C C . PRO A 1 209 ? 31.706 21.297 -41.110 1.00 94.62 209 PRO A C 1
ATOM 1599 O O . PRO A 1 209 ? 31.326 21.796 -40.055 1.00 94.62 209 PRO A O 1
ATOM 1602 N N . ALA A 1 210 ? 30.855 20.771 -41.997 1.00 93.94 210 ALA A N 1
ATOM 1603 C CA . ALA A 1 210 ? 29.405 20.728 -41.813 1.00 93.94 210 ALA A CA 1
ATOM 1604 C C . ALA A 1 210 ? 28.916 19.456 -41.095 1.00 93.94 210 ALA A C 1
ATOM 1606 O O . ALA A 1 210 ? 27.757 19.393 -40.692 1.00 93.94 210 ALA A O 1
ATOM 1607 N N . GLY A 1 211 ? 29.772 18.444 -40.926 1.00 94.44 211 GLY A N 1
ATOM 1608 C CA . GLY A 1 211 ? 29.401 17.179 -40.300 1.00 94.44 211 GLY A CA 1
ATOM 1609 C C . GLY A 1 211 ? 30.219 15.988 -40.788 1.00 94.44 211 GLY A C 1
ATOM 1610 O O . GLY A 1 211 ? 31.155 16.123 -41.578 1.00 94.44 211 GLY A O 1
ATOM 1611 N N . GLN A 1 212 ? 29.848 14.804 -40.310 1.00 96.25 212 GLN A N 1
ATOM 1612 C CA . GLN A 1 212 ? 30.532 13.549 -40.605 1.00 96.25 212 GLN A CA 1
ATOM 1613 C C . GLN A 1 212 ? 29.580 12.583 -41.313 1.00 96.25 212 GLN A C 1
ATOM 1615 O O . GLN A 1 212 ? 28.529 12.249 -40.771 1.00 96.25 212 GLN A O 1
ATOM 1620 N N . VAL A 1 213 ? 29.996 12.099 -42.481 1.00 96.44 213 VAL A N 1
ATOM 1621 C CA . VAL A 1 213 ? 29.347 11.009 -43.215 1.00 96.44 213 VAL A CA 1
ATOM 1622 C C . VAL A 1 213 ? 30.142 9.736 -42.945 1.00 96.44 213 VAL A C 1
ATOM 1624 O O . VAL A 1 213 ? 31.338 9.671 -43.228 1.00 96.44 213 VAL A O 1
ATOM 1627 N N . ASP A 1 214 ? 29.512 8.728 -42.348 1.00 96.62 214 ASP A N 1
ATOM 1628 C CA . ASP A 1 214 ? 30.181 7.485 -41.947 1.00 96.62 214 ASP A CA 1
ATOM 1629 C C . ASP A 1 214 ? 29.513 6.288 -42.631 1.00 96.62 214 ASP A C 1
ATOM 1631 O O . ASP A 1 214 ? 28.584 5.687 -42.093 1.00 96.62 214 ASP A O 1
ATOM 1635 N N . ALA A 1 215 ? 30.006 5.934 -43.819 1.00 96.00 215 ALA A N 1
ATOM 1636 C CA . ALA A 1 215 ? 29.581 4.745 -44.552 1.00 96.00 215 ALA A CA 1
ATOM 1637 C C . ALA A 1 215 ? 30.597 3.616 -44.351 1.00 96.00 215 ALA A C 1
ATOM 1639 O O . ALA A 1 215 ? 31.145 3.060 -45.302 1.00 96.00 215 ALA A O 1
ATOM 1640 N N . THR A 1 216 ? 30.895 3.289 -43.095 1.00 95.69 216 THR A N 1
ATOM 1641 C CA . THR A 1 216 ? 31.794 2.181 -42.750 1.00 95.69 216 THR A CA 1
ATOM 1642 C C . THR A 1 216 ? 31.019 0.951 -42.297 1.00 95.69 216 THR A C 1
ATOM 1644 O O . THR A 1 216 ? 29.889 1.051 -41.812 1.00 95.69 216 THR A O 1
ATOM 1647 N N . ALA A 1 217 ? 31.633 -0.233 -42.376 1.00 91.94 217 ALA A N 1
ATOM 1648 C CA . ALA A 1 217 ? 31.033 -1.455 -41.826 1.00 91.94 217 ALA A CA 1
ATOM 1649 C C . ALA A 1 217 ? 30.688 -1.312 -40.331 1.00 91.94 217 ALA A C 1
ATOM 1651 O O . ALA A 1 217 ? 29.658 -1.810 -39.868 1.00 91.94 217 ALA A O 1
ATOM 1652 N N . VAL A 1 218 ? 31.514 -0.574 -39.581 1.00 92.06 218 VAL A N 1
ATOM 1653 C CA . VAL A 1 218 ? 31.264 -0.234 -38.173 1.00 92.06 218 VAL A CA 1
ATOM 1654 C C . VAL A 1 218 ? 30.019 0.643 -38.018 1.00 92.06 218 VAL A C 1
ATOM 1656 O O . VAL A 1 218 ? 29.208 0.399 -37.119 1.00 92.06 218 VAL A O 1
ATOM 1659 N N . ALA A 1 219 ? 29.832 1.645 -38.879 1.00 92.81 219 ALA A N 1
ATOM 1660 C CA . ALA A 1 219 ? 28.650 2.500 -38.853 1.00 92.81 219 ALA A CA 1
ATOM 1661 C C . ALA A 1 219 ? 27.370 1.740 -39.222 1.00 92.81 219 ALA A C 1
ATOM 1663 O O . ALA A 1 219 ? 26.368 1.882 -38.521 1.00 92.81 219 ALA A O 1
ATOM 1664 N N . VAL A 1 220 ? 27.420 0.859 -40.226 1.00 92.50 220 VAL A N 1
ATOM 1665 C CA . VAL A 1 220 ? 26.291 -0.008 -40.606 1.00 92.50 220 VAL A CA 1
ATOM 1666 C C . VAL A 1 220 ? 25.917 -0.960 -39.464 1.00 92.50 220 VAL A C 1
ATO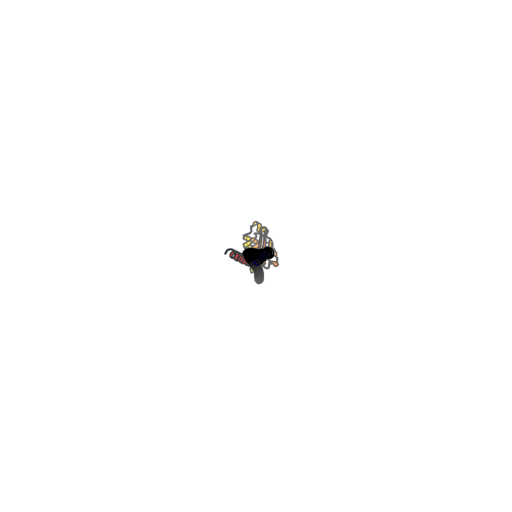M 1668 O O . VAL A 1 220 ? 24.743 -1.072 -39.110 1.00 92.50 220 VAL A O 1
ATOM 1671 N N . ALA A 1 221 ? 26.899 -1.588 -38.811 1.00 89.88 221 ALA A N 1
ATOM 1672 C CA . ALA A 1 221 ? 26.662 -2.428 -37.635 1.00 89.88 221 ALA A CA 1
ATOM 1673 C C . ALA A 1 221 ? 26.029 -1.635 -36.476 1.00 89.88 221 ALA A C 1
ATOM 1675 O O . ALA A 1 221 ? 25.080 -2.093 -35.834 1.00 89.88 221 ALA A O 1
ATOM 1676 N N . ARG A 1 222 ? 26.499 -0.404 -36.235 1.00 91.06 222 ARG A N 1
ATOM 1677 C CA . ARG A 1 222 ? 25.911 0.499 -35.235 1.00 91.06 222 ARG A CA 1
ATOM 1678 C C . ARG A 1 222 ? 24.486 0.909 -35.609 1.00 91.06 222 ARG A C 1
ATOM 1680 O O . ARG A 1 222 ? 23.628 1.001 -34.733 1.00 91.06 222 ARG A O 1
ATOM 1687 N N . GLN A 1 223 ? 24.215 1.148 -36.888 1.00 92.31 223 GLN A N 1
ATOM 1688 C CA . GLN A 1 223 ? 22.880 1.471 -37.380 1.00 92.31 223 GLN A CA 1
ATOM 1689 C C . GLN A 1 223 ? 21.916 0.298 -37.197 1.00 92.31 223 GLN A C 1
ATOM 1691 O O . GLN A 1 223 ? 20.784 0.535 -36.778 1.00 92.31 223 GLN A O 1
ATOM 1696 N N . ALA A 1 224 ? 22.370 -0.939 -37.414 1.00 88.12 224 ALA A N 1
ATOM 1697 C CA . ALA A 1 224 ? 21.590 -2.144 -37.141 1.00 88.12 224 ALA A CA 1
ATOM 1698 C C . ALA A 1 224 ? 21.222 -2.270 -35.649 1.00 88.12 224 ALA A C 1
ATOM 1700 O O . ALA A 1 224 ? 20.061 -2.514 -35.317 1.00 88.12 224 ALA A O 1
ATOM 1701 N N . ALA A 1 225 ? 22.162 -2.002 -34.734 1.00 86.50 225 ALA A N 1
ATOM 1702 C CA . ALA A 1 225 ? 21.848 -1.927 -33.301 1.00 86.50 225 ALA A CA 1
ATOM 1703 C C . ALA A 1 225 ? 20.809 -0.833 -32.998 1.00 86.50 225 ALA A C 1
ATOM 1705 O O . ALA A 1 225 ? 19.832 -1.066 -32.291 1.00 86.50 225 ALA A O 1
ATOM 1706 N N . ARG A 1 226 ? 20.965 0.358 -33.590 1.00 90.81 226 ARG A N 1
ATOM 1707 C CA . ARG A 1 226 ? 20.010 1.463 -33.407 1.00 90.81 226 ARG A CA 1
ATOM 1708 C C . ARG A 1 226 ? 18.630 1.169 -33.994 1.00 90.81 226 ARG A C 1
ATOM 1710 O O . ARG A 1 226 ? 17.648 1.698 -33.484 1.00 90.81 226 ARG A O 1
ATOM 1717 N N . SER A 1 227 ? 18.524 0.391 -35.074 1.00 90.12 227 SER A N 1
ATOM 1718 C CA . SER A 1 227 ? 17.218 0.015 -35.629 1.00 90.12 227 SER A CA 1
ATOM 1719 C C . SER A 1 227 ? 16.457 -0.930 -34.706 1.00 90.12 227 SER A C 1
ATOM 1721 O O . SER A 1 227 ? 15.248 -0.772 -34.579 1.00 90.12 227 SER A O 1
ATOM 1723 N N . VAL A 1 228 ? 17.153 -1.832 -34.002 1.00 88.06 228 VAL A N 1
ATOM 1724 C CA . VAL A 1 228 ? 16.537 -2.677 -32.964 1.00 88.06 228 VAL A CA 1
ATOM 1725 C C . VAL A 1 228 ? 15.956 -1.804 -31.847 1.00 88.06 228 VAL A C 1
ATOM 1727 O O . VAL A 1 228 ? 14.797 -1.975 -31.475 1.00 88.06 228 VAL A O 1
ATOM 1730 N N . ASN A 1 229 ? 16.706 -0.797 -31.391 1.00 84.56 229 ASN A N 1
ATOM 1731 C CA . ASN A 1 229 ? 16.233 0.120 -30.350 1.00 84.56 229 ASN A CA 1
ATOM 1732 C C . ASN A 1 229 ? 15.036 0.969 -30.817 1.00 84.56 229 ASN A C 1
ATOM 1734 O O . ASN A 1 229 ? 14.087 1.155 -30.065 1.00 84.56 229 ASN A O 1
ATOM 1738 N N . ARG A 1 230 ? 15.018 1.416 -32.080 1.00 88.69 230 ARG A N 1
ATOM 1739 C CA . ARG A 1 230 ? 13.880 2.169 -32.641 1.00 88.69 230 ARG A CA 1
ATOM 1740 C C . ARG A 1 230 ? 12.588 1.355 -32.713 1.00 88.69 230 ARG A C 1
ATOM 1742 O O . ARG A 1 230 ? 11.515 1.917 -32.521 1.00 88.69 230 ARG A O 1
ATOM 1749 N N . VAL A 1 231 ? 12.677 0.050 -32.977 1.00 86.94 231 VAL A N 1
ATOM 1750 C CA . VAL A 1 231 ? 11.501 -0.838 -32.975 1.00 86.94 231 VAL A CA 1
ATOM 1751 C C . VAL A 1 231 ? 10.895 -0.934 -31.571 1.00 86.94 231 VAL A C 1
ATOM 1753 O O . VAL A 1 231 ? 9.673 -0.910 -31.442 1.00 86.94 231 VAL A O 1
ATOM 1756 N N . ARG A 1 232 ? 11.721 -0.949 -30.513 1.00 81.38 232 ARG A N 1
ATOM 1757 C CA . ARG A 1 232 ? 11.238 -0.862 -29.125 1.00 81.38 232 ARG A CA 1
ATOM 1758 C C . ARG A 1 232 ? 10.452 0.423 -28.898 1.00 81.38 232 ARG A C 1
ATOM 1760 O O . ARG A 1 232 ? 9.331 0.359 -28.409 1.00 81.38 232 ARG A O 1
ATOM 1767 N N . ASP A 1 233 ? 11.020 1.567 -29.269 1.00 84.12 233 ASP A N 1
ATOM 1768 C CA . ASP A 1 233 ? 10.397 2.866 -28.999 1.00 84.12 233 ASP A CA 1
ATOM 1769 C C . ASP A 1 233 ? 9.072 3.026 -29.774 1.00 84.12 233 ASP A C 1
ATOM 1771 O O . ASP A 1 233 ? 8.097 3.545 -29.237 1.00 84.12 233 ASP A O 1
ATOM 1775 N N . ALA A 1 234 ? 8.986 2.486 -30.996 1.00 84.69 234 ALA A N 1
ATOM 1776 C CA . ALA A 1 234 ? 7.745 2.463 -31.773 1.00 84.69 234 ALA A CA 1
ATOM 1777 C C . ALA A 1 234 ? 6.643 1.587 -31.139 1.00 84.69 234 ALA A C 1
ATOM 1779 O O . ALA A 1 234 ? 5.461 1.922 -31.233 1.00 84.69 234 ALA A O 1
ATOM 1780 N N . HIS A 1 235 ? 7.009 0.483 -30.478 1.00 77.81 235 HIS A N 1
ATOM 1781 C CA . HIS A 1 235 ? 6.054 -0.403 -29.803 1.00 77.81 235 HIS A CA 1
ATOM 1782 C C . HIS A 1 235 ? 5.731 0.018 -28.361 1.00 77.81 235 HIS A C 1
ATOM 1784 O O . HIS A 1 235 ? 4.617 -0.229 -27.906 1.00 77.81 235 HIS A O 1
ATOM 1790 N N . GLY A 1 236 ? 6.649 0.694 -27.664 1.00 66.06 236 GLY A N 1
ATOM 1791 C CA . GLY A 1 236 ? 6.433 1.211 -26.308 1.00 66.06 236 GLY A CA 1
ATOM 1792 C C . GLY A 1 236 ? 5.376 2.317 -26.249 1.00 66.06 236 GLY A C 1
ATOM 1793 O O . GLY A 1 236 ? 4.544 2.320 -25.350 1.00 66.06 236 GLY A O 1
ATOM 1794 N N . VAL A 1 237 ? 5.319 3.192 -27.261 1.00 60.84 237 VAL A N 1
ATOM 1795 C CA . VAL A 1 237 ? 4.342 4.301 -27.323 1.00 60.84 237 VAL A CA 1
ATOM 1796 C C . VAL A 1 237 ? 2.893 3.814 -27.514 1.00 60.84 237 VAL A C 1
ATOM 1798 O O . VAL A 1 237 ? 1.953 4.536 -27.197 1.00 60.84 237 VAL A O 1
ATOM 1801 N N . SER A 1 238 ? 2.675 2.582 -27.990 1.00 56.47 238 SER A N 1
ATOM 1802 C CA . SER A 1 238 ? 1.317 2.057 -28.222 1.00 56.47 238 SER A CA 1
ATOM 1803 C C . SER A 1 238 ? 0.648 1.450 -26.981 1.00 56.47 238 SER A C 1
ATOM 1805 O O . SER A 1 238 ? -0.544 1.163 -27.036 1.00 56.47 238 SER A O 1
ATOM 1807 N N . LEU A 1 239 ? 1.372 1.241 -25.875 1.00 53.28 239 LEU A N 1
ATOM 1808 C CA . LEU A 1 239 ? 0.837 0.562 -24.684 1.00 53.28 239 LEU A CA 1
ATOM 1809 C C . LEU A 1 239 ? 0.394 1.509 -23.555 1.00 53.28 239 LEU A C 1
ATOM 1811 O O . LEU A 1 239 ? -0.294 1.060 -22.646 1.00 53.28 239 LEU A O 1
ATOM 1815 N N . GLU A 1 240 ? 0.715 2.805 -23.621 1.00 51.94 240 GLU A N 1
ATOM 1816 C CA . GLU A 1 240 ? 0.315 3.796 -22.600 1.00 51.94 240 GLU A CA 1
ATOM 1817 C C . GLU A 1 240 ? -0.993 4.555 -22.928 1.00 51.94 240 GLU A C 1
ATOM 1819 O O . GLU A 1 240 ? -1.429 5.396 -22.147 1.00 51.94 240 GLU A O 1
ATOM 1824 N N . GLY A 1 241 ? -1.632 4.283 -24.074 1.00 51.28 241 GLY A N 1
ATOM 1825 C CA . GLY A 1 241 ? -2.780 5.056 -24.584 1.00 51.28 241 GLY A CA 1
ATOM 1826 C C . GLY A 1 241 ? -4.145 4.352 -24.603 1.00 51.28 241 GLY A C 1
ATOM 1827 O O . GLY A 1 241 ? -5.050 4.865 -25.264 1.00 51.28 241 GLY A O 1
ATOM 1828 N N . GLY A 1 242 ? -4.294 3.188 -23.960 1.00 43.69 242 GLY A N 1
ATOM 1829 C CA . GLY A 1 242 ? -5.516 2.363 -23.980 1.00 43.69 242 GLY A CA 1
ATOM 1830 C C . GLY A 1 242 ? -6.169 2.188 -22.619 1.00 43.69 242 GLY A C 1
ATOM 1831 O O . GLY A 1 242 ? -5.427 1.900 -21.657 1.00 43.69 242 GLY A O 1
#

Radius of gyration: 67.37 Å; chains: 1; bounding box: 124×37×182 Å

Foldseek 3Di:
DDPVVVVVVVVVVVVVVVVVCCCVVPVVVVVVVVVVVVVVVVVVVVVVVVVVVVVVVVVVVVVVVVVVVVVVVVVVVVVVVVVVVVVVVVVVVVVVVVVVVVVVVVVVVVVVVVVVVVVVVLLVVLVVQLVVLLVVLLVVPDPVSQQVLLVVLLVVLVPPDLVFLLPKAKEFLDPDDPVSQVSSCVSSVHHYHYDHDVVLVGYIWIQTPRGIRRSGSSVVSNVSSVVSVVVVVVVVVVPPPD

Secondary structure (DSSP, 8-state):
--HHHHHHHHHHHHHHHHHHHHIIIIIHHHHHHHHHHHHHHHHHHHHHHHHHHHHHHHHHHHHHHHHHHHHHHHHHHHHHHHHHHHHHHHHHHHHHHHHHHHHHHHHHHHHHHHHHHHHHHHHHHHHHHHHHHHHHHHHS-SHHHHHHHHHHHHHHHTTS-HHHHTT-EEEESSPPPHHHHHHHHHHHTS--EEEE-GGG-SEEEEEETTEEEEEEHHHHHHHHHHHHHHHHHHHHTTSS--

Sequence (242 aa):
MSPALTNFLFEAANFLVLAAVLGWLLFKPVRRALDAEQARHAQETEAARHLREEAEVLAREARAEREAAGREREARRREMLASARNEALQAAEASKRAQVAERQRMEKELQDWRDASASELVDTVGRIAAESVRRLLSAFDGPALDLALVRAACAELDSVPVEARGAALVESARPLDARSRTLLEEALGGGVHERVVGELGAGVRVTTPAGQVDATAVAVARQAARSVNRVRDAHGVSLEGG